Protein AF-A0A6C0H496-F1 (afdb_monomer)

Radius of gyration: 23.32 Å; Cα contacts (8 Å, |Δi|>4): 470; chains: 1; bounding box: 67×64×60 Å

pLDDT: mean 89.07, std 13.82, range [30.36, 98.25]

Structure (mmCIF, N/CA/C/O backbone):
data_AF-A0A6C0H496-F1
#
_entry.id   AF-A0A6C0H496-F1
#
loop_
_atom_site.group_PDB
_atom_site.id
_atom_site.type_symbol
_atom_site.label_atom_id
_atom_site.label_alt_id
_atom_site.label_comp_id
_atom_site.label_asym_id
_atom_site.label_entity_id
_atom_site.label_seq_id
_atom_site.pdbx_PDB_ins_code
_atom_site.Cartn_x
_atom_site.Cartn_y
_atom_site.Cartn_z
_atom_site.occupancy
_atom_site.B_iso_or_equiv
_atom_site.auth_seq_id
_atom_site.auth_comp_id
_atom_site.auth_asym_id
_atom_site.auth_atom_id
_atom_site.pdbx_PDB_model_num
ATOM 1 N N . MET A 1 1 ? 45.287 45.976 -0.365 1.00 37.22 1 MET A N 1
ATOM 2 C CA . MET A 1 1 ? 44.674 44.849 0.370 1.00 37.22 1 MET A CA 1
ATOM 3 C C . MET A 1 1 ? 43.165 45.043 0.347 1.00 37.22 1 MET A C 1
ATOM 5 O O . MET A 1 1 ? 42.654 45.783 1.168 1.00 37.22 1 MET A O 1
ATOM 9 N N . ASN A 1 2 ? 42.481 44.453 -0.636 1.00 30.36 2 ASN A N 1
ATOM 10 C CA . ASN A 1 2 ? 41.018 44.413 -0.700 1.00 30.36 2 ASN A CA 1
ATOM 11 C C . ASN A 1 2 ? 40.602 42.948 -0.583 1.00 30.36 2 ASN A C 1
ATOM 13 O O . ASN A 1 2 ? 40.871 42.142 -1.469 1.00 30.36 2 ASN A O 1
ATOM 17 N N . THR A 1 3 ? 40.008 42.607 0.553 1.00 33.75 3 THR A N 1
ATOM 18 C CA . THR A 1 3 ? 39.467 41.287 0.867 1.00 33.75 3 THR A CA 1
ATOM 19 C C . THR A 1 3 ? 38.152 41.069 0.122 1.00 33.75 3 THR A C 1
ATOM 21 O O . THR A 1 3 ? 37.102 41.543 0.549 1.00 33.75 3 THR A O 1
ATOM 24 N N . MET A 1 4 ? 38.205 40.321 -0.982 1.00 34.50 4 MET A N 1
ATOM 25 C CA . MET A 1 4 ? 37.052 39.581 -1.495 1.00 34.50 4 MET A CA 1
ATOM 26 C C . MET A 1 4 ? 36.837 38.354 -0.604 1.00 34.50 4 MET A C 1
ATOM 28 O O . MET A 1 4 ? 37.615 37.408 -0.657 1.00 34.50 4 MET A O 1
ATOM 32 N N . ASN A 1 5 ? 35.778 38.373 0.202 1.00 31.91 5 ASN A N 1
ATOM 33 C CA . ASN A 1 5 ? 35.224 37.179 0.837 1.00 31.91 5 ASN A CA 1
ATOM 34 C C . ASN A 1 5 ? 33.798 36.990 0.310 1.00 31.91 5 ASN A C 1
ATOM 36 O O . ASN A 1 5 ? 32.811 37.365 0.940 1.00 31.91 5 ASN A O 1
ATOM 40 N N . THR A 1 6 ? 33.693 36.435 -0.894 1.00 34.88 6 THR A N 1
ATOM 41 C CA . THR A 1 6 ? 32.447 35.884 -1.425 1.00 34.88 6 THR A CA 1
ATOM 42 C C . THR A 1 6 ? 32.133 34.608 -0.647 1.00 34.88 6 THR A C 1
ATOM 44 O O . THR A 1 6 ? 32.719 33.550 -0.871 1.00 34.88 6 THR A O 1
ATOM 47 N N . MET A 1 7 ? 31.224 34.722 0.323 1.00 34.12 7 MET A N 1
ATOM 48 C CA . MET A 1 7 ? 30.676 33.578 1.046 1.00 34.12 7 MET A CA 1
ATOM 49 C C . MET A 1 7 ? 29.968 32.631 0.072 1.00 34.12 7 MET A C 1
ATOM 51 O O . MET A 1 7 ? 28.928 32.953 -0.498 1.00 34.12 7 MET A O 1
ATOM 55 N N . ASN A 1 8 ? 30.538 31.434 -0.058 1.00 34.91 8 ASN A N 1
ATOM 56 C CA . ASN A 1 8 ? 29.915 30.238 -0.609 1.00 34.91 8 ASN A CA 1
ATOM 57 C C . ASN A 1 8 ? 28.630 29.905 0.171 1.00 34.91 8 ASN A C 1
ATOM 59 O O . ASN A 1 8 ? 28.666 29.211 1.190 1.00 34.91 8 ASN A O 1
ATOM 63 N N . THR A 1 9 ? 27.471 30.341 -0.316 1.00 34.28 9 THR A N 1
ATOM 64 C CA . THR A 1 9 ? 26.182 29.764 0.077 1.00 34.28 9 THR A CA 1
ATOM 65 C C . THR A 1 9 ? 26.026 28.417 -0.623 1.00 34.28 9 THR A C 1
ATOM 67 O O . THR A 1 9 ? 25.350 28.273 -1.639 1.00 34.28 9 THR A O 1
ATOM 70 N N . MET A 1 10 ? 26.679 27.386 -0.075 1.00 37.84 10 MET A N 1
ATOM 71 C CA . MET A 1 10 ? 26.360 26.009 -0.439 1.00 37.84 10 MET A CA 1
ATOM 72 C C . MET A 1 10 ? 24.877 25.770 -0.146 1.00 37.84 10 MET A C 1
ATOM 74 O O . MET A 1 10 ? 24.461 25.721 1.013 1.00 37.84 10 MET A O 1
ATOM 78 N N . ASN A 1 11 ? 24.097 25.599 -1.214 1.00 34.97 11 ASN A N 1
ATOM 79 C CA . ASN A 1 11 ? 22.752 25.044 -1.193 1.00 34.97 11 ASN A CA 1
ATOM 80 C C . ASN A 1 11 ? 22.761 23.746 -0.371 1.00 34.97 11 ASN A C 1
ATOM 82 O O . ASN A 1 11 ? 23.101 22.672 -0.876 1.00 34.97 11 ASN A O 1
ATOM 86 N N . LYS A 1 12 ? 22.398 23.834 0.915 1.00 38.53 12 LYS A N 1
ATOM 87 C CA . LYS A 1 12 ? 22.137 22.669 1.764 1.00 38.53 12 LYS A CA 1
ATOM 88 C C . LYS A 1 12 ? 20.975 21.915 1.125 1.00 38.53 12 LYS A C 1
ATOM 90 O O . LYS A 1 12 ? 19.816 22.281 1.293 1.00 38.53 12 LYS A O 1
ATOM 95 N N . LYS A 1 13 ? 21.306 20.877 0.353 1.00 43.44 13 LYS A N 1
ATOM 96 C CA . LYS A 1 13 ? 20.354 19.964 -0.282 1.00 43.44 13 LYS A CA 1
ATOM 97 C C . LYS A 1 13 ? 19.403 19.476 0.815 1.00 43.44 13 LYS A C 1
ATOM 99 O O . LYS A 1 13 ? 19.841 18.770 1.724 1.00 43.44 13 LYS A O 1
ATOM 104 N N . LEU A 1 14 ? 18.144 19.923 0.765 1.00 40.03 14 LEU A N 1
ATOM 105 C CA . LEU A 1 14 ? 17.109 19.592 1.744 1.00 40.03 14 LEU A CA 1
ATOM 106 C C . LEU A 1 14 ? 17.118 18.079 1.973 1.00 40.03 14 LEU A C 1
ATOM 108 O O . LEU A 1 14 ? 16.856 17.294 1.057 1.00 40.03 14 LEU A O 1
ATOM 112 N N . ILE A 1 15 ? 17.478 17.667 3.188 1.00 40.19 15 ILE A N 1
ATOM 113 C CA . ILE A 1 15 ? 17.439 16.263 3.578 1.00 40.19 15 ILE A CA 1
ATOM 114 C C . ILE A 1 15 ? 15.978 15.839 3.458 1.00 40.19 15 ILE A C 1
ATOM 116 O O . ILE A 1 15 ? 15.100 16.407 4.108 1.00 40.19 15 ILE A O 1
ATOM 120 N N . ARG A 1 16 ? 15.707 14.871 2.579 1.00 37.59 16 ARG A N 1
ATOM 121 C CA . ARG A 1 16 ? 14.361 14.338 2.364 1.00 37.59 16 ARG A CA 1
ATOM 122 C C . ARG A 1 16 ? 13.847 13.796 3.700 1.00 37.59 16 ARG A C 1
ATOM 124 O O . ARG A 1 16 ? 14.343 12.770 4.160 1.00 37.59 16 ARG A O 1
ATOM 131 N N . LYS A 1 17 ? 12.886 14.493 4.317 1.00 46.84 17 LYS A N 1
ATOM 132 C CA . LYS A 1 17 ? 12.196 14.019 5.525 1.00 46.84 17 LYS A CA 1
ATOM 133 C C . LYS A 1 17 ? 11.580 12.644 5.251 1.00 46.84 17 LYS A C 1
ATOM 135 O O . LYS A 1 17 ? 11.149 12.373 4.124 1.00 46.84 17 LYS A O 1
ATOM 140 N N . ASN A 1 18 ? 11.569 11.782 6.270 1.00 53.75 18 ASN A N 1
ATOM 141 C CA . ASN A 1 18 ? 10.836 10.524 6.194 1.00 53.75 18 ASN A CA 1
ATOM 142 C C . ASN A 1 18 ? 9.364 10.845 5.880 1.00 53.75 18 ASN A C 1
ATOM 144 O O . ASN A 1 18 ? 8.804 11.800 6.414 1.00 53.75 18 ASN A O 1
ATOM 148 N N . VAL A 1 19 ? 8.786 10.108 4.935 1.00 56.53 19 VAL A N 1
ATOM 149 C CA . VAL A 1 19 ? 7.393 10.280 4.488 1.00 56.53 19 VAL A CA 1
ATOM 150 C C . VAL A 1 19 ? 6.442 9.338 5.225 1.00 56.53 19 VAL A C 1
ATOM 152 O O . VAL A 1 19 ? 5.232 9.401 5.016 1.00 56.53 19 VAL A O 1
ATOM 155 N N . GLU A 1 20 ? 6.982 8.449 6.060 1.00 65.12 20 GLU A N 1
ATOM 156 C CA . GLU A 1 20 ? 6.180 7.624 6.955 1.00 65.12 20 GLU A CA 1
ATOM 157 C C . GLU A 1 20 ? 5.502 8.526 7.991 1.00 65.12 20 GLU A C 1
ATOM 159 O O . GLU A 1 20 ? 6.126 9.401 8.581 1.00 65.12 20 GLU A O 1
ATOM 164 N N . PHE A 1 21 ? 4.190 8.357 8.100 1.00 78.00 21 PHE A N 1
ATOM 165 C CA . PHE A 1 21 ? 3.302 9.090 8.991 1.00 78.00 21 PHE A CA 1
ATOM 166 C C . PHE A 1 21 ? 2.367 8.032 9.553 1.00 78.00 21 PHE A C 1
ATOM 168 O O . PHE A 1 21 ? 1.377 7.667 8.912 1.00 78.00 21 PHE A O 1
ATOM 175 N N . ASN A 1 22 ? 2.784 7.452 10.674 1.00 83.06 22 ASN A N 1
ATOM 176 C CA . ASN A 1 22 ? 2.174 6.251 11.234 1.00 83.06 22 ASN A CA 1
ATOM 177 C C . ASN A 1 22 ? 0.973 6.604 12.125 1.00 83.06 22 ASN A C 1
ATOM 179 O O . ASN A 1 22 ? 0.183 5.732 12.473 1.00 83.06 22 ASN A O 1
ATOM 183 N N . ALA A 1 23 ? 0.769 7.892 12.430 1.00 89.62 23 ALA A N 1
ATOM 184 C CA . ALA A 1 23 ? -0.379 8.370 13.200 1.00 89.62 23 ALA A CA 1
ATOM 185 C C . ALA A 1 23 ? -1.738 7.956 12.612 1.00 89.62 23 ALA A C 1
ATOM 187 O O . ALA A 1 23 ? -2.688 7.808 13.373 1.00 89.62 23 ALA A O 1
ATOM 188 N N . CYS A 1 24 ? -1.854 7.722 11.298 1.00 93.38 24 CYS A N 1
ATOM 189 C CA . CYS A 1 24 ? -3.099 7.204 10.718 1.00 93.38 24 CYS A CA 1
ATOM 190 C C . CYS A 1 24 ? -3.481 5.828 11.284 1.00 93.38 24 CYS A C 1
ATOM 192 O O . CYS A 1 24 ? -4.650 5.614 11.577 1.00 93.38 24 CYS A O 1
ATOM 194 N N . GLU A 1 25 ? -2.516 4.919 11.461 1.00 93.94 25 GLU A N 1
ATOM 195 C CA . GLU A 1 25 ? -2.766 3.584 12.025 1.00 93.94 25 GLU A CA 1
ATOM 196 C C . GLU A 1 25 ? -3.267 3.690 13.464 1.00 93.94 25 GLU A C 1
ATOM 198 O O . GLU A 1 25 ? -4.250 3.059 13.841 1.00 93.94 25 GLU A O 1
ATOM 203 N N . TYR A 1 26 ? -2.611 4.536 14.254 1.00 94.94 26 TYR A N 1
ATOM 204 C CA . TYR A 1 26 ? -2.952 4.750 15.653 1.00 94.94 26 TYR A CA 1
ATOM 205 C C . TYR A 1 26 ? -4.319 5.418 15.837 1.00 94.94 26 TYR A C 1
ATOM 207 O O . TYR A 1 26 ? -5.127 4.952 16.640 1.00 94.94 26 TYR A O 1
ATOM 215 N N . VAL A 1 27 ? -4.607 6.470 15.062 1.00 96.62 27 VAL A N 1
ATOM 216 C CA . VAL A 1 27 ? -5.911 7.147 15.085 1.00 96.62 27 VAL A CA 1
ATOM 217 C C . VAL A 1 27 ? -7.024 6.174 14.713 1.00 96.62 27 VAL A C 1
ATOM 219 O O . VAL A 1 27 ? -8.006 6.081 15.445 1.00 96.62 27 VAL A O 1
ATOM 222 N N . ASP A 1 28 ? -6.857 5.397 13.642 1.00 96.56 28 ASP A N 1
ATOM 223 C CA . ASP A 1 28 ? -7.844 4.390 13.249 1.00 96.56 28 ASP A CA 1
ATOM 224 C C . ASP A 1 28 ? -8.058 3.352 14.354 1.00 96.56 28 ASP A C 1
ATOM 226 O O . ASP A 1 28 ? -9.197 3.006 14.658 1.00 96.56 28 ASP A O 1
ATOM 230 N N . ALA A 1 29 ? -6.987 2.895 15.007 1.00 96.81 29 ALA A N 1
ATOM 231 C CA . ALA A 1 29 ? -7.086 1.926 16.090 1.00 96.81 29 ALA A CA 1
ATOM 232 C C . ALA A 1 29 ? -7.884 2.465 17.289 1.00 96.81 29 ALA A C 1
ATOM 234 O O . ALA A 1 29 ? -8.704 1.736 17.848 1.00 96.81 29 ALA A O 1
ATOM 235 N N . ILE A 1 30 ? -7.707 3.742 17.653 1.00 96.88 30 ILE A N 1
ATOM 236 C CA . ILE A 1 30 ? -8.504 4.387 18.709 1.00 96.88 30 ILE A CA 1
ATOM 237 C C . ILE A 1 30 ? -9.965 4.532 18.288 1.00 96.88 30 ILE A C 1
ATOM 239 O O . ILE A 1 30 ? -10.858 4.248 19.084 1.00 96.88 30 ILE A O 1
ATOM 243 N N . LEU A 1 31 ? -10.228 4.937 17.046 1.00 96.69 31 LEU A N 1
ATOM 244 C CA . LEU A 1 31 ? -11.591 5.078 16.532 1.00 96.69 31 LEU A CA 1
ATOM 245 C C . LEU A 1 31 ? -12.332 3.732 16.507 1.00 96.69 31 LEU A C 1
ATOM 247 O O . LEU A 1 31 ? -13.492 3.654 16.915 1.00 96.69 31 LEU A O 1
ATOM 251 N N . LEU A 1 32 ? -11.650 2.660 16.095 1.00 96.25 32 LEU A N 1
ATOM 252 C CA . LEU A 1 32 ? -12.169 1.293 16.148 1.00 96.25 32 LEU A CA 1
ATOM 253 C C . LEU A 1 32 ? -12.404 0.840 17.598 1.00 96.25 32 LEU A C 1
ATOM 255 O O . LEU A 1 32 ? -13.459 0.285 17.894 1.00 96.25 32 LEU A O 1
ATOM 259 N N . ALA A 1 33 ? -11.473 1.120 18.517 1.00 96.62 33 ALA A N 1
ATOM 260 C CA . ALA A 1 33 ? -11.617 0.791 19.939 1.00 96.62 33 ALA A CA 1
ATOM 261 C C . ALA A 1 33 ? -12.786 1.541 20.597 1.00 96.62 33 ALA A C 1
ATOM 263 O O . ALA A 1 33 ? -13.511 0.972 21.414 1.00 96.62 33 ALA A O 1
ATOM 264 N N . PHE A 1 34 ? -13.000 2.801 20.212 1.00 95.81 34 PHE A N 1
ATOM 265 C CA . PHE A 1 34 ? -14.149 3.595 20.629 1.00 95.81 34 PHE A CA 1
ATOM 266 C C . PHE A 1 34 ? -15.462 2.967 20.150 1.00 95.81 34 PHE A C 1
ATOM 268 O O . PHE A 1 34 ? -16.371 2.761 20.951 1.00 95.81 34 PHE A O 1
ATOM 275 N N . LYS A 1 35 ? -15.544 2.576 18.870 1.00 94.38 35 LYS A N 1
ATOM 276 C CA . LYS A 1 35 ? -16.730 1.897 18.318 1.00 94.38 35 LYS A CA 1
ATOM 277 C C . LYS A 1 35 ? -16.977 0.518 18.928 1.00 94.38 35 LYS A C 1
ATOM 279 O O . LYS A 1 35 ? -18.131 0.146 19.092 1.00 94.38 35 LYS A O 1
ATOM 284 N N . ALA A 1 36 ? -15.922 -0.185 19.330 1.00 94.94 36 ALA A N 1
ATOM 285 C CA . ALA A 1 36 ? -15.986 -1.437 20.084 1.00 94.94 36 ALA A CA 1
ATOM 286 C C . ALA A 1 36 ? -16.318 -1.255 21.583 1.00 94.94 36 ALA A C 1
ATOM 288 O O . ALA A 1 36 ? -16.246 -2.214 22.349 1.00 94.94 36 ALA A O 1
ATOM 289 N N . SER A 1 37 ? -16.627 -0.030 22.028 1.00 93.81 37 SER A N 1
ATOM 290 C CA . SER A 1 37 ? -16.928 0.314 23.426 1.00 93.81 37 SER A CA 1
ATOM 291 C C . SER A 1 37 ? -15.794 0.036 24.425 1.00 93.81 37 SER A C 1
ATOM 293 O O . SER A 1 37 ? -16.027 0.019 25.630 1.00 93.81 37 SER A O 1
ATOM 295 N N . PHE A 1 38 ? -14.545 -0.116 23.970 1.00 95.19 38 PHE A N 1
ATOM 296 C CA . PHE A 1 38 ? -13.387 -0.248 24.871 1.00 95.19 38 PHE A CA 1
ATOM 297 C C . PHE A 1 38 ? -13.041 1.062 25.584 1.00 95.19 38 PHE A C 1
ATOM 299 O O . PHE A 1 38 ? -12.325 1.067 26.582 1.00 95.19 38 PHE A O 1
ATOM 306 N N . LEU A 1 39 ? -13.554 2.174 25.060 1.00 92.50 39 LEU A N 1
ATOM 307 C CA . LEU A 1 39 ? -13.377 3.525 25.575 1.00 92.50 39 LEU A CA 1
ATOM 308 C C . LEU A 1 39 ? -14.718 4.082 26.076 1.00 92.50 39 LEU A C 1
ATOM 310 O O . LEU A 1 39 ? -15.049 5.230 25.809 1.00 92.50 39 LEU A O 1
ATOM 314 N N . SER A 1 40 ? -15.496 3.266 26.797 1.00 85.50 40 SER A N 1
ATOM 315 C CA . SER A 1 40 ? -16.854 3.600 27.265 1.00 85.50 40 SER A CA 1
ATOM 316 C C . SER A 1 40 ? -16.939 4.844 28.154 1.00 85.50 40 SER A C 1
ATOM 318 O O . SER A 1 40 ? -18.000 5.438 28.265 1.00 85.50 40 SER A O 1
ATOM 320 N N . ASN A 1 41 ? -15.825 5.259 28.764 1.00 85.31 41 ASN A N 1
ATOM 321 C CA . ASN A 1 41 ? -15.748 6.488 29.561 1.00 85.31 41 ASN A CA 1
ATOM 322 C C . ASN A 1 41 ? -15.810 7.770 28.707 1.00 85.31 41 ASN A C 1
ATOM 324 O O . ASN A 1 41 ? -15.790 8.870 29.252 1.00 85.31 41 ASN A O 1
ATOM 328 N N . TYR A 1 42 ? -15.839 7.639 27.381 1.00 85.38 42 TYR A N 1
ATOM 329 C CA . TYR A 1 42 ? -16.012 8.735 26.442 1.00 85.38 42 TYR A CA 1
ATOM 330 C C . TYR A 1 42 ? -17.391 8.577 25.789 1.00 85.38 42 TYR A C 1
ATOM 332 O O . TYR A 1 42 ? -17.626 7.620 25.060 1.00 85.38 42 TYR A O 1
ATOM 340 N N . GLU A 1 43 ? -18.319 9.494 26.069 1.00 72.25 43 GLU A N 1
ATOM 341 C CA . GLU A 1 43 ? -19.712 9.400 25.589 1.00 72.25 43 GLU A CA 1
ATOM 342 C C . GLU A 1 43 ? -19.939 10.124 24.252 1.00 72.25 43 GLU A C 1
ATOM 344 O O . GLU A 1 43 ? -20.890 9.846 23.521 1.00 72.25 43 GLU A O 1
ATOM 349 N N . HIS A 1 44 ? -19.052 11.056 23.904 1.00 78.62 44 HIS A N 1
ATOM 350 C CA . HIS A 1 44 ? -19.149 11.857 22.687 1.00 78.62 44 HIS A CA 1
ATOM 351 C C . HIS A 1 44 ? -18.347 11.250 21.536 1.00 78.62 44 HIS A C 1
ATOM 353 O O . HIS A 1 44 ? -17.414 10.475 21.743 1.00 78.62 44 HIS A O 1
ATOM 359 N N . ALA A 1 45 ? -18.688 11.643 20.304 1.00 85.69 45 ALA A N 1
ATOM 360 C CA . ALA A 1 45 ? -17.912 11.273 19.126 1.00 85.69 45 ALA A CA 1
ATOM 361 C C . ALA A 1 45 ? -16.427 11.616 19.322 1.00 85.69 45 ALA A C 1
ATOM 363 O O . ALA A 1 45 ? -16.091 12.700 19.802 1.00 85.69 45 ALA A O 1
ATOM 364 N N . MET A 1 46 ? -15.538 10.700 18.926 1.00 93.62 46 MET A N 1
ATOM 365 C CA . MET A 1 46 ? -14.102 10.952 19.004 1.00 93.62 46 MET A CA 1
ATOM 366 C C . MET A 1 46 ? -13.709 12.170 18.174 1.00 93.62 46 MET A C 1
ATOM 368 O O . MET A 1 46 ? -14.090 12.287 17.007 1.00 93.62 46 MET A O 1
ATOM 372 N N . THR A 1 47 ? -12.893 13.033 18.775 1.00 95.75 47 THR A N 1
ATOM 373 C CA . THR A 1 47 ? -12.251 14.184 18.136 1.00 95.75 47 THR A CA 1
ATOM 374 C C . THR A 1 47 ? -10.735 14.060 18.237 1.00 95.75 47 THR A C 1
ATOM 376 O O . THR A 1 47 ? -10.208 13.249 19.001 1.00 95.75 47 THR A O 1
ATOM 379 N N . TYR A 1 48 ? -10.017 14.881 17.47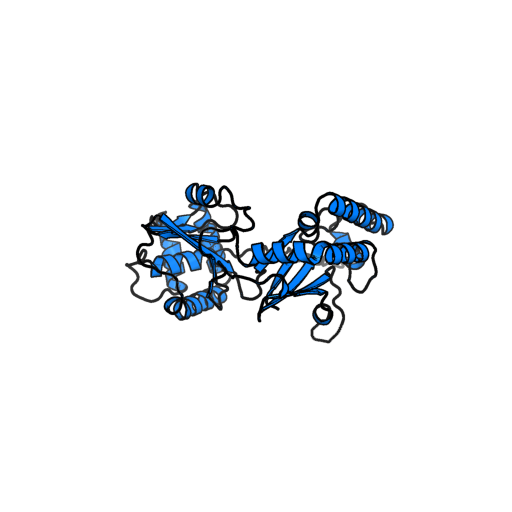1 1.00 96.75 48 TYR A N 1
ATOM 380 C CA . TYR A 1 48 ? -8.557 14.926 17.525 1.00 96.75 48 TYR A CA 1
ATOM 381 C C . TYR A 1 48 ? -8.054 15.267 18.934 1.00 96.75 48 TYR A C 1
ATOM 383 O O . TYR A 1 48 ? -7.162 14.603 19.449 1.00 96.75 48 TYR A O 1
ATOM 391 N N . GLU A 1 49 ? -8.672 16.253 19.580 1.00 95.75 49 GLU A N 1
ATOM 392 C CA . GLU A 1 49 ? -8.307 16.719 20.916 1.00 95.75 49 GLU A CA 1
ATOM 393 C C . GLU A 1 49 ? -8.508 15.626 21.976 1.00 95.75 49 GLU A C 1
ATOM 395 O O . GLU A 1 49 ? -7.647 15.445 22.837 1.00 95.75 49 GLU A O 1
ATOM 400 N N . ILE A 1 50 ? -9.593 14.846 21.883 1.00 95.62 50 ILE A N 1
ATOM 401 C CA . ILE A 1 50 ? -9.822 13.726 22.805 1.00 95.62 50 ILE A CA 1
ATOM 402 C C . ILE A 1 50 ? -8.780 12.622 22.584 1.00 95.62 50 ILE A C 1
ATOM 404 O O . ILE A 1 50 ? -8.247 12.083 23.553 1.00 95.62 50 ILE A O 1
ATOM 408 N N . ILE A 1 51 ? -8.438 12.316 21.327 1.00 96.44 51 ILE A N 1
ATOM 409 C CA . ILE A 1 51 ? -7.378 11.350 21.009 1.00 96.44 51 ILE A CA 1
ATOM 410 C C . ILE A 1 51 ? -6.027 11.810 21.575 1.00 96.44 51 ILE A C 1
ATOM 412 O O . ILE A 1 51 ? -5.320 10.995 22.173 1.00 96.44 51 ILE A O 1
ATOM 416 N N . CYS A 1 52 ? -5.671 13.094 21.450 1.00 95.62 52 CYS A N 1
ATOM 417 C CA . CYS A 1 52 ? -4.471 13.653 22.084 1.00 95.62 52 CYS A CA 1
ATOM 418 C C . CYS A 1 52 ? -4.494 13.446 23.605 1.00 95.62 52 CYS A C 1
ATOM 420 O O . CYS A 1 52 ? -3.541 12.901 24.156 1.00 95.62 52 CYS A O 1
ATOM 422 N N . ALA A 1 53 ? -5.599 13.797 24.269 1.00 94.50 53 ALA A N 1
ATOM 423 C CA . ALA A 1 53 ? -5.729 13.677 25.721 1.00 94.50 53 ALA A CA 1
ATOM 424 C C . ALA A 1 53 ? -5.632 12.218 26.210 1.00 94.50 53 ALA A C 1
ATOM 426 O O . ALA A 1 53 ? -4.942 11.937 27.190 1.00 94.50 53 ALA A O 1
ATOM 427 N N . ILE A 1 54 ? -6.271 11.272 25.506 1.00 94.62 54 ILE A N 1
ATOM 428 C CA . ILE A 1 54 ? -6.129 9.826 25.762 1.00 94.62 54 ILE A CA 1
ATOM 429 C C . ILE A 1 54 ? -4.657 9.418 25.671 1.00 94.62 54 ILE A C 1
ATOM 431 O O . ILE A 1 54 ? -4.137 8.723 26.542 1.00 94.62 54 ILE A O 1
ATOM 435 N N . SER A 1 55 ? -3.986 9.872 24.614 1.00 94.31 55 SER A N 1
ATOM 436 C CA . SER A 1 55 ? -2.606 9.506 24.318 1.00 94.31 55 SER A CA 1
ATOM 437 C C . SER A 1 55 ? -1.625 10.008 25.375 1.00 94.31 55 SER A C 1
ATOM 439 O O . SER A 1 55 ? -0.761 9.258 25.827 1.00 94.31 55 SER A O 1
ATOM 441 N N . GLU A 1 56 ? -1.769 11.267 25.792 1.00 93.75 56 GLU A N 1
ATOM 442 C CA . GLU A 1 56 ? -0.958 11.870 26.852 1.00 93.75 56 GLU A CA 1
ATOM 443 C C . GLU A 1 56 ? -1.145 11.129 28.176 1.00 93.75 56 GLU A C 1
ATOM 445 O O . GLU A 1 56 ? -0.158 10.768 28.822 1.00 93.75 56 GLU A O 1
ATOM 450 N N . LYS A 1 57 ? -2.396 10.817 28.534 1.00 93.88 57 LYS A N 1
ATOM 451 C CA . LYS A 1 57 ? -2.718 10.041 29.734 1.00 93.88 57 LYS A CA 1
ATOM 452 C C . LYS A 1 57 ? -2.055 8.662 29.713 1.00 93.88 57 LYS A C 1
ATOM 454 O O . LYS A 1 57 ? -1.401 8.283 30.682 1.00 93.88 57 LYS A O 1
ATOM 459 N N . TRP A 1 58 ? -2.156 7.928 28.604 1.00 94.62 58 TRP A N 1
ATOM 460 C CA . TRP A 1 58 ? -1.533 6.605 28.470 1.00 94.62 58 TRP A CA 1
ATOM 461 C C . TRP A 1 58 ? -0.007 6.641 28.576 1.00 94.62 58 TRP A C 1
ATOM 463 O O . TRP A 1 58 ? 0.586 5.730 29.157 1.00 94.62 58 TRP A O 1
ATOM 473 N N . ILE A 1 59 ? 0.639 7.692 28.058 1.00 92.38 59 ILE A N 1
ATOM 474 C CA . ILE A 1 59 ? 2.085 7.890 28.223 1.00 92.38 59 ILE A CA 1
ATOM 475 C C . ILE A 1 59 ? 2.438 8.128 29.696 1.00 92.38 59 ILE A C 1
ATOM 477 O O . ILE A 1 59 ? 3.379 7.508 30.196 1.00 92.38 59 ILE A O 1
ATOM 481 N N . GLN A 1 60 ? 1.704 9.010 30.380 1.00 93.31 60 GLN A N 1
ATOM 482 C CA . GLN A 1 60 ? 1.966 9.380 31.775 1.00 93.31 60 GLN A CA 1
ATOM 483 C C . GLN A 1 60 ? 1.754 8.202 32.730 1.00 93.31 60 GLN A C 1
ATOM 485 O O . GLN A 1 60 ? 2.620 7.905 33.550 1.00 93.31 60 GLN A O 1
ATOM 490 N N . GLU A 1 61 ? 0.632 7.499 32.590 1.00 92.81 61 GLU A N 1
ATOM 491 C CA . GLU A 1 61 ? 0.254 6.385 33.466 1.00 92.81 61 GLU A CA 1
ATOM 492 C C . GLU A 1 61 ? 0.947 5.070 33.089 1.00 92.81 61 GLU A C 1
ATOM 494 O O . GLU A 1 61 ? 0.867 4.091 33.830 1.00 92.81 61 GLU A O 1
ATOM 499 N N . ARG A 1 62 ? 1.611 5.026 31.925 1.00 89.19 62 ARG A N 1
ATOM 500 C CA . ARG A 1 62 ? 2.129 3.798 31.301 1.00 89.19 62 ARG A CA 1
ATOM 501 C C . ARG A 1 62 ? 1.086 2.683 31.223 1.00 89.19 62 ARG A C 1
ATOM 503 O O . ARG A 1 62 ? 1.404 1.502 31.361 1.00 89.19 62 ARG A O 1
ATOM 510 N N . ASN A 1 63 ? -0.161 3.073 30.997 1.00 87.81 63 ASN A N 1
ATOM 511 C CA . ASN A 1 63 ? -1.303 2.184 31.025 1.00 87.81 63 ASN A CA 1
ATOM 512 C C . ASN A 1 63 ? -2.162 2.432 29.789 1.00 87.81 63 ASN A C 1
ATOM 514 O O . ASN A 1 63 ? -2.644 3.539 29.578 1.00 87.81 63 ASN A O 1
ATOM 518 N N . ILE A 1 64 ? -2.342 1.396 28.977 1.00 87.88 64 ILE A N 1
ATOM 519 C CA . ILE A 1 64 ? -3.220 1.395 27.805 1.00 87.88 64 ILE A CA 1
ATOM 520 C C . ILE A 1 64 ? -4.339 0.405 28.101 1.00 87.88 64 ILE A C 1
ATOM 522 O O . ILE A 1 64 ? -4.122 -0.603 28.778 1.00 87.88 64 ILE A O 1
ATOM 526 N N . ILE A 1 65 ? -5.531 0.657 27.562 1.00 91.31 65 ILE A N 1
ATOM 527 C CA . ILE A 1 65 ? -6.614 -0.326 27.616 1.00 91.31 65 ILE A CA 1
ATOM 528 C C . ILE A 1 65 ? -6.123 -1.698 27.136 1.00 91.31 65 ILE A C 1
ATOM 530 O O . ILE A 1 65 ? -5.511 -1.838 26.078 1.00 91.31 65 ILE A O 1
ATOM 534 N N . SER A 1 66 ? -6.390 -2.735 27.927 1.00 92.50 66 SER A N 1
ATOM 535 C CA . SER A 1 66 ? -5.802 -4.059 27.699 1.00 92.50 66 SER A CA 1
ATOM 536 C C . SER A 1 66 ? -6.155 -4.667 26.336 1.00 92.50 66 SER A C 1
ATOM 538 O O . SER A 1 66 ? -5.432 -5.534 25.855 1.00 92.50 66 SER A O 1
ATOM 540 N N . GLN A 1 67 ? -7.242 -4.225 25.707 1.00 96.44 67 GLN A N 1
ATOM 541 C CA . GLN A 1 67 ? -7.746 -4.701 24.425 1.00 96.44 67 GLN A CA 1
ATOM 542 C C . GLN A 1 67 ? -6.977 -4.122 23.226 1.00 96.44 67 GLN A C 1
ATOM 544 O O . GLN A 1 67 ? -7.018 -4.709 22.146 1.00 96.44 67 GLN A O 1
ATOM 549 N N . LEU A 1 68 ? -6.248 -3.014 23.397 1.00 96.06 68 LEU A N 1
ATOM 550 C CA . LEU A 1 68 ? -5.411 -2.432 22.349 1.00 96.06 68 LEU A CA 1
ATOM 551 C C . LEU A 1 68 ? -3.983 -2.978 22.476 1.00 96.06 68 LEU A C 1
ATOM 553 O O . LEU A 1 68 ? -3.303 -2.765 23.479 1.00 96.06 68 LEU A O 1
ATOM 557 N N . LYS A 1 69 ? -3.528 -3.729 21.472 1.00 95.62 69 LYS A N 1
ATOM 558 C CA . LYS A 1 69 ? -2.262 -4.471 21.515 1.00 95.62 69 LYS A CA 1
ATOM 559 C C . LYS A 1 69 ? -1.252 -3.843 20.558 1.00 95.62 69 LYS A C 1
ATOM 561 O O . LYS A 1 69 ? -1.440 -3.907 19.351 1.00 95.62 69 LYS A O 1
ATOM 566 N N . PHE A 1 70 ? -0.174 -3.282 21.093 1.00 93.50 70 PHE A N 1
ATOM 567 C CA . PHE A 1 70 ? 0.969 -2.787 20.317 1.00 93.50 70 PHE A CA 1
ATOM 568 C C . PHE A 1 70 ? 2.050 -3.863 20.207 1.00 93.50 70 PHE A C 1
ATOM 570 O O . PHE A 1 70 ? 2.204 -4.660 21.137 1.00 93.50 70 PHE A O 1
ATOM 577 N N . ASN A 1 71 ? 2.847 -3.844 19.133 1.00 91.12 71 ASN A N 1
ATOM 578 C CA . ASN A 1 71 ? 4.046 -4.688 19.036 1.00 91.12 71 ASN A CA 1
ATOM 579 C C . ASN A 1 71 ? 4.978 -4.475 20.238 1.00 91.12 71 ASN A C 1
ATOM 581 O O . ASN A 1 71 ? 5.490 -5.440 20.808 1.00 91.12 71 ASN A O 1
ATOM 585 N N . ASN A 1 72 ? 5.186 -3.208 20.611 1.00 89.06 72 ASN A N 1
ATOM 586 C CA . ASN A 1 72 ? 5.842 -2.792 21.840 1.00 89.06 72 ASN A CA 1
ATOM 587 C C . ASN A 1 72 ? 5.159 -1.530 22.391 1.00 89.06 72 ASN A C 1
ATOM 589 O O . ASN A 1 72 ? 4.814 -0.624 21.638 1.00 89.06 72 ASN A O 1
ATOM 593 N N . PHE A 1 73 ? 5.007 -1.432 23.714 1.00 87.31 73 PHE A N 1
ATOM 594 C CA . PHE A 1 73 ? 4.508 -0.216 24.363 1.00 87.31 73 PHE A CA 1
ATOM 595 C C . PHE A 1 73 ? 5.326 1.033 23.983 1.00 87.31 73 PHE A C 1
ATOM 597 O O . PHE A 1 73 ? 4.763 2.115 23.831 1.00 87.31 73 PHE A O 1
ATOM 604 N N . SER A 1 74 ? 6.644 0.896 23.778 1.00 88.06 74 SER A N 1
ATOM 605 C CA . SER A 1 74 ? 7.512 2.007 23.359 1.00 88.06 74 SER A CA 1
ATOM 606 C C . SER A 1 74 ? 7.085 2.652 22.038 1.00 88.06 74 SER A C 1
ATOM 608 O O . SER A 1 74 ? 7.379 3.825 21.816 1.00 88.06 74 SER A O 1
ATOM 610 N N . ASP A 1 75 ? 6.364 1.922 21.184 1.00 87.69 75 ASP A N 1
ATOM 611 C CA . ASP A 1 75 ? 5.891 2.430 19.896 1.00 87.69 75 ASP A CA 1
ATOM 612 C C . ASP A 1 75 ? 4.868 3.563 20.071 1.00 87.69 75 ASP A C 1
ATOM 614 O O . ASP A 1 75 ? 4.781 4.445 19.215 1.00 87.69 75 ASP A O 1
ATOM 618 N N . LEU A 1 76 ? 4.145 3.603 21.204 1.00 90.31 76 LEU A N 1
ATOM 619 C CA . LEU A 1 76 ? 3.163 4.649 21.504 1.00 90.31 76 LEU A CA 1
ATOM 620 C C . LEU A 1 76 ? 3.779 6.049 21.399 1.00 90.31 76 LEU A C 1
ATOM 622 O O . LEU A 1 76 ? 3.179 6.939 20.804 1.00 90.31 76 LEU A O 1
ATOM 626 N N . GLN A 1 77 ? 4.997 6.248 21.908 1.00 89.56 77 GLN A N 1
ATOM 627 C CA . GLN A 1 77 ? 5.655 7.558 21.862 1.00 89.56 77 GLN A CA 1
ATOM 628 C C . GLN A 1 77 ? 5.896 8.031 20.425 1.00 89.56 77 GLN A C 1
ATOM 630 O O . GLN A 1 77 ? 5.755 9.218 20.134 1.00 89.56 77 GLN A O 1
ATOM 635 N N . HIS A 1 78 ? 6.215 7.110 19.513 1.00 88.94 78 HIS A N 1
ATOM 636 C CA . HIS A 1 78 ? 6.394 7.430 18.100 1.00 88.94 78 HIS A CA 1
ATOM 637 C C . HIS A 1 78 ? 5.068 7.814 17.438 1.00 88.94 78 HIS A C 1
ATOM 639 O O . HIS A 1 78 ? 5.021 8.800 16.705 1.00 88.94 78 HIS A O 1
ATOM 645 N N . TYR A 1 79 ? 3.983 7.097 17.743 1.00 90.50 79 TYR A N 1
ATOM 646 C CA . TYR A 1 79 ? 2.653 7.450 17.246 1.00 90.50 79 TYR A CA 1
ATOM 647 C C . TYR A 1 79 ? 2.179 8.816 17.750 1.00 90.50 79 TYR A C 1
ATOM 649 O O . TYR A 1 79 ? 1.654 9.604 16.965 1.00 90.50 79 TYR A O 1
ATOM 657 N N . VAL A 1 80 ? 2.399 9.122 19.031 1.00 90.56 80 VAL A N 1
ATOM 658 C CA . VAL A 1 80 ? 2.017 10.414 19.620 1.00 90.56 80 VAL A CA 1
ATOM 659 C C . VAL A 1 80 ? 2.861 11.556 19.066 1.00 90.56 80 VAL A C 1
ATOM 661 O O . VAL A 1 80 ? 2.319 12.613 18.754 1.00 90.56 80 VAL A O 1
ATOM 664 N N . ALA A 1 81 ? 4.164 11.347 18.862 1.00 90.50 81 ALA A N 1
ATOM 665 C CA . ALA A 1 81 ? 5.005 12.336 18.196 1.00 90.50 81 ALA A CA 1
ATOM 666 C C . ALA A 1 81 ? 4.505 12.633 16.772 1.00 90.50 81 ALA A C 1
ATOM 668 O O . ALA A 1 81 ? 4.402 13.800 16.394 1.00 90.50 81 ALA A O 1
ATOM 669 N N . ASP A 1 82 ? 4.140 11.597 16.006 1.00 89.12 82 ASP A N 1
ATOM 670 C CA . ASP A 1 82 ? 3.573 11.761 14.666 1.00 89.12 82 ASP A CA 1
ATOM 671 C C . ASP A 1 82 ? 2.218 12.483 14.702 1.00 89.12 82 ASP A C 1
ATOM 673 O O . ASP A 1 82 ? 1.987 13.347 13.854 1.00 89.12 82 ASP A O 1
ATOM 677 N N . LEU A 1 83 ? 1.349 12.184 15.678 1.00 90.88 83 LEU A N 1
ATOM 678 C CA . LEU A 1 83 ? 0.011 12.778 15.838 1.00 90.88 83 LEU A CA 1
ATOM 679 C C . LEU A 1 83 ? 0.057 14.313 15.750 1.00 90.88 83 LEU A C 1
ATOM 681 O O . LEU A 1 83 ? -0.743 14.929 15.046 1.00 90.88 83 LEU A O 1
ATOM 685 N N . LEU A 1 84 ? 1.064 14.913 16.389 1.00 89.31 84 LEU A N 1
ATOM 686 C CA . LEU A 1 84 ? 1.244 16.361 16.486 1.00 89.31 84 LEU A CA 1
ATOM 687 C C . LEU A 1 84 ? 1.780 17.012 15.198 1.00 89.31 84 LEU A C 1
ATOM 689 O O . LEU A 1 84 ? 1.771 18.235 15.076 1.00 89.31 84 LEU A O 1
ATOM 693 N N . THR A 1 85 ? 2.251 16.232 14.218 1.00 90.19 85 THR A N 1
ATOM 694 C CA . THR A 1 85 ? 2.910 16.785 13.019 1.00 90.19 85 THR A CA 1
ATOM 695 C C . THR A 1 85 ? 1.941 17.279 11.947 1.00 90.19 85 THR A C 1
ATOM 697 O O . THR A 1 85 ? 2.314 18.140 11.146 1.00 90.19 85 THR A O 1
ATOM 700 N N . LYS A 1 86 ? 0.725 16.715 11.877 1.00 88.56 86 LYS A N 1
ATOM 701 C CA . LYS A 1 86 ? -0.264 16.982 10.813 1.00 88.56 86 LYS A CA 1
ATOM 702 C C . LYS A 1 86 ? -1.710 16.960 11.348 1.00 88.56 86 LYS A C 1
ATOM 704 O O . LYS A 1 86 ? -2.511 16.138 10.891 1.00 88.56 86 LYS A O 1
ATOM 709 N N . PRO A 1 87 ? -2.066 17.851 12.289 1.00 92.81 87 PRO A N 1
ATOM 710 C CA . PRO A 1 87 ? -3.361 17.826 12.974 1.00 92.81 87 PRO A CA 1
ATOM 711 C C . PRO A 1 87 ? -4.554 17.934 12.017 1.00 92.81 87 PRO A C 1
ATOM 713 O O . PRO A 1 87 ? -5.509 17.177 12.156 1.00 92.81 87 PRO A O 1
ATOM 716 N N . ASP A 1 88 ? -4.491 18.800 11.002 1.00 93.00 88 ASP A N 1
ATOM 717 C CA . ASP A 1 88 ? -5.625 19.032 10.093 1.00 93.00 88 ASP A CA 1
ATOM 718 C C . ASP A 1 88 ? -5.996 17.788 9.275 1.00 93.00 88 ASP A C 1
ATOM 720 O O . ASP A 1 88 ? -7.174 17.472 9.100 1.00 93.00 88 ASP A O 1
ATOM 724 N N . ILE A 1 89 ? -4.988 17.026 8.834 1.00 91.38 89 ILE A N 1
ATOM 725 C CA . ILE A 1 89 ? -5.198 15.761 8.116 1.00 91.38 89 ILE A CA 1
ATOM 726 C C . ILE A 1 89 ? -5.899 14.747 9.025 1.00 91.38 89 ILE A C 1
ATOM 728 O O . ILE A 1 89 ? -6.808 14.044 8.583 1.00 91.38 89 ILE A O 1
ATOM 732 N N . LEU A 1 90 ? -5.504 14.677 10.298 1.00 95.00 90 LEU A N 1
ATOM 733 C CA . LEU A 1 90 ? -6.096 13.750 11.260 1.00 95.00 90 LEU A CA 1
ATOM 734 C C . LEU A 1 90 ? -7.507 14.175 11.672 1.00 95.00 90 LEU A C 1
ATOM 736 O O . LEU A 1 90 ? -8.390 13.326 11.736 1.00 95.00 90 LEU A O 1
ATOM 740 N N . LYS A 1 91 ? -7.755 15.476 11.866 1.00 96.19 91 LYS A N 1
ATOM 741 C CA . LYS A 1 91 ? -9.094 16.027 12.124 1.00 96.19 91 LYS A CA 1
ATOM 742 C C . LYS A 1 91 ? -10.072 15.658 11.015 1.00 96.19 91 LYS A C 1
ATOM 744 O O . LYS A 1 91 ? -11.144 15.124 11.299 1.00 96.19 91 LYS A O 1
ATOM 749 N N . GLN A 1 92 ? -9.679 15.871 9.758 1.00 95.25 92 GLN A N 1
ATOM 750 C CA . GLN A 1 92 ? -10.509 15.486 8.619 1.00 95.25 92 GLN A CA 1
ATOM 751 C C . GLN A 1 92 ? -10.712 13.968 8.559 1.00 95.25 92 GLN A C 1
ATOM 753 O O . GLN A 1 92 ? -11.832 13.517 8.344 1.00 95.25 92 GLN A O 1
ATOM 758 N N . ARG A 1 93 ? -9.662 13.174 8.801 1.00 95.81 93 ARG A N 1
ATOM 759 C CA . ARG A 1 93 ? -9.757 11.708 8.835 1.00 95.81 93 ARG A CA 1
ATOM 760 C C . ARG A 1 93 ? -10.760 11.216 9.884 1.00 95.81 93 ARG A C 1
ATOM 762 O O . ARG A 1 93 ? -11.583 10.364 9.566 1.00 95.81 93 ARG A O 1
ATOM 769 N N . ILE A 1 94 ? -10.705 11.758 11.102 1.00 96.94 94 ILE A N 1
ATOM 770 C CA . ILE A 1 94 ? -11.613 11.415 12.208 1.00 96.94 94 ILE A CA 1
ATOM 771 C C . ILE A 1 94 ? -13.054 11.774 11.849 1.00 96.94 94 ILE A C 1
ATOM 773 O O . ILE A 1 94 ? -13.952 10.949 12.015 1.00 96.94 94 ILE A O 1
ATOM 777 N N . LYS A 1 95 ? -13.270 12.979 11.305 1.00 96.19 95 LYS A N 1
ATOM 778 C CA . LYS A 1 95 ? -14.585 13.415 10.827 1.00 96.19 95 LYS A CA 1
ATOM 779 C C . LYS A 1 95 ? -15.146 12.437 9.792 1.00 96.19 95 LYS A C 1
ATOM 781 O O . LYS A 1 95 ? -16.226 11.895 10.004 1.00 96.19 95 LYS A O 1
ATOM 786 N N . THR A 1 96 ? -14.385 12.154 8.734 1.00 96.06 96 THR A N 1
ATOM 787 C CA . THR A 1 96 ? -14.814 11.230 7.677 1.00 96.06 96 THR A CA 1
ATOM 788 C C . THR A 1 96 ? -15.091 9.828 8.226 1.00 96.06 96 THR A C 1
ATOM 790 O O . THR A 1 96 ? -16.071 9.195 7.844 1.00 96.06 96 THR A O 1
ATOM 793 N N . PHE A 1 97 ? -14.254 9.322 9.138 1.00 96.12 97 PHE A N 1
ATOM 794 C CA . PHE A 1 97 ? -14.494 8.023 9.767 1.00 96.12 97 PHE A CA 1
ATOM 795 C C . PHE A 1 97 ? -15.839 8.007 10.501 1.00 96.12 97 PHE A C 1
ATOM 797 O O . PHE A 1 97 ? -16.640 7.102 10.288 1.00 96.12 97 PHE A O 1
ATOM 804 N N . ASN A 1 98 ? -16.109 9.020 11.331 1.00 93.94 98 ASN A N 1
ATOM 805 C CA . ASN A 1 98 ? -17.356 9.117 12.087 1.00 93.94 98 ASN A CA 1
ATOM 806 C C . ASN A 1 98 ? -18.594 9.159 11.174 1.00 93.94 98 ASN A C 1
ATOM 808 O O . ASN A 1 98 ? -19.617 8.580 11.535 1.00 93.94 98 ASN A O 1
ATOM 812 N N . GLU A 1 99 ? -18.488 9.797 10.004 1.00 93.44 99 GLU A N 1
ATOM 813 C CA . GLU A 1 99 ? -19.553 9.869 8.994 1.00 93.44 99 GLU A CA 1
ATOM 814 C C . GLU A 1 99 ? -19.784 8.525 8.280 1.00 93.44 99 GLU A C 1
ATOM 816 O O . GLU A 1 99 ? -20.928 8.126 8.076 1.00 93.44 99 GLU A O 1
ATOM 821 N N . LEU A 1 100 ? -18.716 7.809 7.914 1.00 93.31 100 LEU A N 1
ATOM 822 C CA . LEU A 1 100 ? -18.811 6.608 7.074 1.00 93.31 100 LEU A CA 1
ATOM 823 C C . LEU A 1 100 ? -19.048 5.314 7.850 1.00 93.31 100 LEU A C 1
ATOM 825 O O . LEU A 1 100 ? -19.652 4.380 7.321 1.00 93.31 100 LEU A O 1
ATOM 829 N N . ILE A 1 101 ? -18.545 5.216 9.079 1.00 89.25 101 ILE A N 1
ATOM 830 C CA . ILE A 1 101 ? -18.456 3.934 9.787 1.00 89.25 101 ILE A CA 1
ATOM 831 C C . ILE A 1 101 ? -19.825 3.303 10.066 1.00 89.25 101 ILE A C 1
ATOM 833 O O . ILE A 1 101 ? -19.938 2.079 10.063 1.00 89.25 101 ILE A O 1
ATOM 837 N N . SER A 1 102 ? -20.871 4.120 10.227 1.00 83.81 102 SER A N 1
ATOM 838 C CA . SER A 1 102 ? -22.262 3.671 10.393 1.00 83.81 102 SER A CA 1
ATOM 839 C C . SER A 1 102 ? -22.822 2.959 9.159 1.00 83.81 102 SER A C 1
ATOM 841 O O . SER A 1 102 ? -23.730 2.147 9.287 1.00 83.81 102 SER A O 1
ATOM 843 N N . THR A 1 103 ? -22.275 3.244 7.975 1.00 83.81 103 THR A N 1
ATOM 844 C CA . THR A 1 103 ? -22.661 2.612 6.701 1.00 83.81 103 THR A CA 1
ATOM 845 C C . THR A 1 103 ? -21.758 1.441 6.316 1.00 83.81 103 THR A C 1
ATOM 847 O O . THR A 1 103 ? -21.992 0.775 5.309 1.00 83.81 103 THR A O 1
ATOM 850 N N . SER A 1 104 ? -20.710 1.179 7.103 1.00 84.69 104 SER A N 1
ATOM 851 C CA . SER A 1 104 ? -19.798 0.066 6.852 1.00 84.69 104 SER A CA 1
ATOM 852 C C . SER A 1 104 ? -20.426 -1.274 7.251 1.00 84.69 104 SER A C 1
ATOM 854 O O . SER A 1 104 ? -21.254 -1.351 8.153 1.00 84.69 104 SER A O 1
ATOM 856 N N . THR A 1 105 ? -19.988 -2.363 6.617 1.00 86.31 105 THR A N 1
ATOM 857 C CA . THR A 1 105 ? -20.407 -3.735 6.963 1.00 86.31 105 THR A CA 1
ATOM 858 C C . THR A 1 105 ? -19.631 -4.326 8.145 1.00 86.31 105 THR A C 1
ATOM 860 O O . THR A 1 105 ? -19.728 -5.525 8.418 1.00 86.31 105 THR A O 1
ATOM 863 N N . ILE A 1 106 ? -18.808 -3.521 8.820 1.00 87.88 106 ILE A N 1
ATOM 864 C CA . ILE A 1 106 ? -17.989 -3.967 9.945 1.00 87.88 106 ILE A CA 1
ATOM 865 C C . ILE A 1 106 ? -18.866 -4.052 11.185 1.00 87.88 106 ILE A C 1
ATOM 867 O O . ILE A 1 106 ? -19.554 -3.101 11.542 1.00 87.88 106 ILE A O 1
ATOM 871 N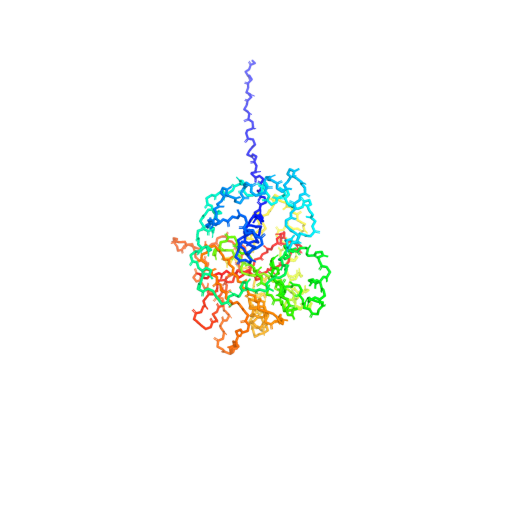 N . LYS A 1 107 ? -18.805 -5.201 11.854 1.00 90.44 107 LYS A N 1
ATOM 872 C CA . LYS A 1 107 ? -19.484 -5.425 13.130 1.00 90.44 107 LYS A CA 1
ATOM 873 C C . LYS A 1 107 ? -18.573 -4.978 14.261 1.00 90.44 107 LYS A C 1
ATOM 875 O O . LYS A 1 107 ? -17.406 -5.370 14.281 1.00 90.44 107 LYS A O 1
ATOM 880 N N . PHE A 1 108 ? -19.085 -4.175 15.183 1.00 92.25 108 PHE A N 1
ATOM 881 C CA . PHE A 1 108 ? -18.314 -3.703 16.341 1.00 92.25 108 PHE A CA 1
ATOM 882 C C . PHE A 1 108 ? -18.641 -4.477 17.616 1.00 92.25 108 PHE A C 1
ATOM 884 O O . PHE A 1 108 ? -17.934 -4.372 18.618 1.00 92.25 108 PHE A O 1
ATOM 891 N N . GLU A 1 109 ? -19.677 -5.309 17.569 1.00 92.38 109 GLU A N 1
ATOM 892 C CA . GLU A 1 109 ? -20.046 -6.198 18.650 1.00 92.38 109 GLU A CA 1
ATOM 893 C C . GLU A 1 109 ? -19.043 -7.349 18.756 1.00 92.38 109 GLU A C 1
ATOM 895 O O . GLU A 1 109 ? -18.535 -7.865 17.760 1.00 92.38 109 GLU A O 1
ATOM 900 N N . ASN A 1 110 ? -18.807 -7.808 19.985 1.00 94.75 110 ASN A N 1
ATOM 901 C CA . ASN A 1 110 ? -17.977 -8.979 20.270 1.00 94.75 110 ASN A CA 1
ATOM 902 C C . ASN A 1 110 ? -16.512 -8.872 19.816 1.00 94.75 110 ASN A C 1
ATOM 904 O O . ASN A 1 110 ? -15.850 -9.903 19.719 1.00 94.75 110 ASN A O 1
ATOM 908 N N . ILE A 1 111 ? -15.979 -7.670 19.597 1.00 97.19 111 ILE A N 1
ATOM 909 C CA . ILE A 1 111 ? -14.532 -7.479 19.446 1.00 97.19 111 ILE A CA 1
ATOM 910 C C . ILE A 1 111 ? -13.865 -7.735 20.807 1.00 97.19 111 ILE A C 1
ATOM 912 O O . ILE A 1 111 ? -14.352 -7.279 21.843 1.00 97.19 111 ILE A O 1
ATOM 916 N N . VAL A 1 112 ? -12.757 -8.480 20.820 1.00 97.44 112 VAL A N 1
ATOM 917 C CA . VAL A 1 112 ? -11.966 -8.767 22.035 1.00 97.44 112 VAL A CA 1
ATOM 918 C C . VAL A 1 112 ? -10.645 -8.018 22.073 1.00 97.44 112 VAL A C 1
ATOM 920 O O . VAL A 1 112 ? -10.171 -7.664 23.152 1.00 97.44 112 VAL A O 1
ATOM 923 N N . ALA A 1 113 ? -10.044 -7.775 20.909 1.00 98.00 113 ALA A N 1
ATOM 924 C CA . ALA A 1 113 ? -8.766 -7.095 20.808 1.00 98.00 113 ALA A CA 1
ATOM 925 C C . ALA A 1 113 ? -8.595 -6.419 19.445 1.00 98.00 113 ALA A C 1
ATOM 927 O O . ALA A 1 113 ? -9.111 -6.885 18.428 1.00 98.00 113 ALA A O 1
ATOM 928 N N . ILE A 1 114 ? -7.820 -5.335 19.441 1.00 98.00 114 ILE A N 1
ATOM 929 C CA . ILE A 1 114 ? -7.343 -4.653 18.238 1.00 98.00 114 ILE A CA 1
ATOM 930 C C . ILE A 1 114 ? -5.817 -4.639 18.301 1.00 98.00 114 ILE A C 1
ATOM 932 O O . ILE A 1 114 ? -5.227 -4.081 19.227 1.00 98.00 114 ILE A O 1
ATOM 936 N N . TYR A 1 115 ? -5.178 -5.267 17.320 1.00 97.31 115 TYR A N 1
ATOM 937 C CA . TYR A 1 115 ? -3.727 -5.376 17.211 1.00 97.31 115 TYR A CA 1
ATOM 938 C C . TYR A 1 115 ? -3.188 -4.321 16.250 1.00 97.31 115 TYR A C 1
ATOM 940 O O . TYR A 1 115 ? -3.550 -4.319 15.075 1.00 97.31 115 TYR A O 1
ATOM 948 N N . ILE A 1 116 ? -2.279 -3.476 16.726 1.00 95.00 116 ILE A N 1
ATOM 949 C CA . ILE A 1 116 ? -1.558 -2.471 15.942 1.00 95.00 116 ILE A CA 1
ATOM 950 C C . ILE A 1 116 ? -0.228 -3.094 15.518 1.00 95.00 116 ILE A C 1
ATOM 952 O O . ILE A 1 116 ? 0.767 -3.058 16.242 1.00 95.00 116 ILE A O 1
ATOM 956 N N . SER A 1 117 ? -0.248 -3.738 14.353 1.00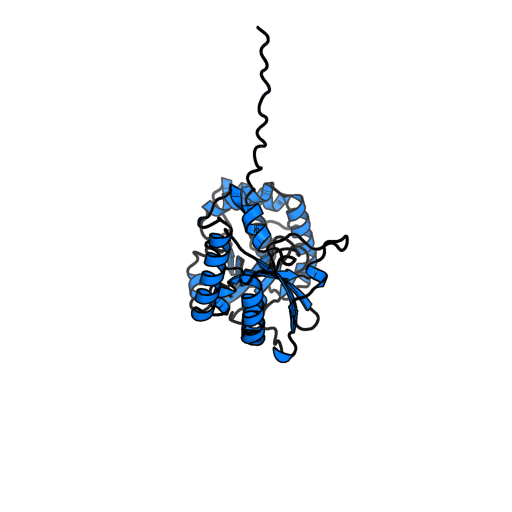 88.25 117 SER A N 1
ATOM 957 C CA . SER A 1 117 ? 0.843 -4.606 13.898 1.00 88.25 117 SER A CA 1
ATOM 958 C C . SER A 1 117 ? 1.825 -3.878 12.979 1.00 88.25 117 SER A C 1
ATOM 960 O O . SER A 1 117 ? 3.029 -4.151 13.014 1.00 88.25 117 SER A O 1
ATOM 962 N N . GLY A 1 118 ? 1.321 -2.962 12.143 1.00 83.12 118 GLY A N 1
ATOM 963 C CA . GLY A 1 118 ? 2.102 -2.272 11.118 1.00 83.12 118 GLY A CA 1
ATOM 964 C C . GLY A 1 118 ? 2.903 -3.234 10.223 1.00 83.12 118 GLY A C 1
ATOM 965 O O . GLY A 1 118 ? 2.599 -4.419 10.081 1.00 83.12 118 GLY A O 1
ATOM 966 N N . LYS A 1 119 ? 4.000 -2.742 9.633 1.00 73.81 119 LYS A N 1
ATOM 967 C CA . LYS A 1 119 ? 4.837 -3.533 8.700 1.00 73.81 119 LYS A CA 1
ATOM 968 C C . LYS A 1 119 ? 5.671 -4.637 9.359 1.00 73.81 119 LYS A C 1
ATOM 970 O O . LYS A 1 119 ? 6.111 -5.554 8.667 1.00 73.81 119 LYS A O 1
ATOM 975 N N . LYS A 1 120 ? 5.983 -4.515 10.652 1.00 80.62 120 LYS A N 1
ATOM 976 C CA . LYS A 1 120 ? 6.860 -5.439 11.395 1.00 80.62 120 LYS A CA 1
ATOM 977 C C . LYS A 1 120 ? 6.096 -6.075 12.551 1.00 80.62 120 LYS A C 1
ATOM 979 O O . LYS A 1 120 ? 6.442 -5.874 13.709 1.00 80.62 120 LYS A O 1
ATOM 984 N N . ASN A 1 121 ? 5.076 -6.853 12.214 1.00 86.06 121 ASN A N 1
ATOM 985 C CA . ASN A 1 121 ? 4.260 -7.544 13.199 1.00 86.06 121 ASN A CA 1
ATOM 986 C C . ASN A 1 121 ? 5.096 -8.467 14.112 1.00 86.06 121 ASN A C 1
ATOM 988 O O . ASN A 1 121 ? 5.757 -9.400 13.639 1.00 86.06 121 ASN A O 1
ATOM 992 N N . THR A 1 122 ? 5.017 -8.255 15.425 1.00 91.38 122 THR A N 1
ATOM 993 C CA . THR A 1 122 ? 5.625 -9.124 16.442 1.00 91.38 122 THR A CA 1
ATOM 994 C C . THR A 1 122 ? 4.601 -10.012 17.143 1.00 91.38 122 THR A C 1
ATOM 996 O O . THR A 1 122 ? 5.004 -11.004 17.752 1.00 91.38 122 THR A O 1
ATOM 999 N N . HIS A 1 123 ? 3.302 -9.731 17.001 1.00 94.25 123 HIS A N 1
ATOM 1000 C CA . HIS A 1 123 ? 2.234 -10.490 17.641 1.00 94.25 123 HIS A CA 1
ATOM 1001 C C . HIS A 1 123 ? 2.164 -11.926 17.120 1.00 94.25 123 HIS A C 1
ATOM 1003 O O . HIS A 1 123 ? 1.859 -12.167 15.949 1.00 94.25 123 HIS A O 1
ATOM 1009 N N . GLU A 1 124 ? 2.373 -12.886 18.020 1.00 94.81 124 GLU A N 1
ATOM 1010 C CA . GLU A 1 124 ? 2.394 -14.315 17.696 1.00 94.81 124 GLU A CA 1
ATOM 1011 C C . GLU A 1 124 ? 1.070 -14.801 17.100 1.00 94.81 124 GLU A C 1
ATOM 1013 O O . GLU A 1 124 ? 1.047 -15.563 16.139 1.00 94.81 124 GLU A O 1
ATOM 1018 N N . LYS A 1 125 ? -0.055 -14.279 17.595 1.00 94.81 125 LYS A N 1
ATOM 1019 C CA . LYS A 1 125 ? -1.384 -14.616 17.075 1.00 94.81 125 LYS A CA 1
ATOM 1020 C C . LYS A 1 125 ? -1.559 -14.206 15.611 1.00 94.81 125 LYS A C 1
ATOM 1022 O O . LYS A 1 125 ? -2.043 -14.995 14.809 1.00 94.81 125 LYS A O 1
ATOM 1027 N N . ILE A 1 126 ? -1.079 -13.016 15.248 1.00 95.25 126 ILE A N 1
ATOM 1028 C CA . ILE A 1 126 ? -1.137 -12.502 13.874 1.00 95.25 126 ILE A CA 1
ATOM 1029 C C . ILE A 1 126 ? -0.110 -13.205 12.971 1.00 95.25 126 ILE A C 1
ATOM 1031 O O . ILE A 1 126 ? -0.386 -13.455 11.799 1.00 95.25 126 ILE A O 1
ATOM 1035 N N . LYS A 1 127 ? 1.057 -13.596 13.503 1.00 93.75 127 LYS A N 1
ATOM 1036 C CA . LYS A 1 127 ? 2.005 -14.454 12.769 1.00 93.75 127 LYS A CA 1
ATOM 1037 C C . LYS A 1 127 ? 1.387 -15.813 12.451 1.00 93.75 127 LYS A C 1
ATOM 1039 O O . LYS A 1 127 ? 1.487 -16.265 11.318 1.00 93.75 127 LYS A O 1
ATOM 1044 N N . ASN A 1 128 ? 0.707 -16.423 13.419 1.00 94.00 128 ASN A N 1
ATOM 1045 C CA . ASN A 1 128 ? 0.033 -17.706 13.240 1.00 94.00 128 ASN A CA 1
ATOM 1046 C C . ASN A 1 128 ? -1.153 -17.619 12.279 1.00 94.00 128 ASN A C 1
ATOM 1048 O O . ASN A 1 128 ? -1.307 -18.514 11.449 1.00 94.00 128 ASN A O 1
ATOM 1052 N N . LEU A 1 129 ? -1.926 -16.528 12.336 1.00 93.94 129 LEU A N 1
ATOM 1053 C CA . LEU A 1 129 ? -2.966 -16.212 11.355 1.00 93.94 129 LEU A CA 1
ATOM 1054 C C . LEU A 1 129 ? -2.377 -16.217 9.934 1.00 93.94 129 LEU A C 1
ATOM 1056 O O . LEU A 1 129 ? -2.893 -16.875 9.037 1.00 93.94 129 LEU A O 1
ATOM 1060 N N . ASN A 1 130 ? -1.231 -15.562 9.743 1.00 92.31 130 ASN A N 1
ATOM 1061 C CA . ASN A 1 130 ? -0.623 -15.358 8.427 1.00 92.31 130 ASN A CA 1
ATOM 1062 C C . ASN A 1 130 ? 0.469 -16.369 8.040 1.00 92.31 130 ASN A C 1
ATOM 1064 O O . ASN A 1 130 ? 1.133 -16.171 7.026 1.00 92.31 130 ASN A O 1
ATOM 1068 N N . LYS A 1 131 ? 0.662 -17.463 8.789 1.00 91.00 131 LYS A N 1
ATOM 1069 C CA . LYS A 1 131 ? 1.835 -18.356 8.655 1.00 91.00 131 LYS A CA 1
ATOM 1070 C C . LYS A 1 131 ? 2.071 -18.928 7.250 1.00 91.00 131 LYS A C 1
ATOM 1072 O O . LYS A 1 131 ? 3.209 -19.200 6.887 1.00 91.00 131 LYS A O 1
ATOM 1077 N N . ASN A 1 132 ? 1.005 -19.083 6.463 1.00 89.19 132 ASN A N 1
ATOM 1078 C CA . ASN A 1 132 ? 1.037 -19.646 5.109 1.00 89.19 132 ASN A CA 1
ATOM 1079 C C . ASN A 1 132 ? 0.686 -18.614 4.023 1.00 89.19 132 ASN A C 1
ATOM 1081 O O . ASN A 1 132 ? 0.400 -18.977 2.884 1.00 89.19 132 ASN A O 1
ATOM 1085 N N . ILE A 1 133 ? 0.671 -17.330 4.376 1.00 87.38 133 ILE A N 1
ATOM 1086 C CA . ILE A 1 133 ? 0.329 -16.227 3.485 1.00 87.38 133 ILE A CA 1
ATOM 1087 C C . ILE A 1 133 ? 1.615 -15.432 3.253 1.00 87.38 133 ILE A C 1
ATOM 1089 O O . ILE A 1 133 ? 2.258 -15.004 4.208 1.00 87.38 133 ILE A O 1
ATOM 1093 N N . ASP A 1 134 ? 2.017 -15.213 1.994 1.00 82.50 134 ASP A N 1
ATOM 1094 C CA . ASP A 1 134 ? 3.123 -14.281 1.718 1.00 82.50 134 ASP A CA 1
ATOM 1095 C C . ASP A 1 134 ? 2.749 -12.916 2.318 1.00 82.50 134 ASP A C 1
ATOM 1097 O O . ASP A 1 134 ? 1.664 -12.391 2.056 1.00 82.50 134 ASP A O 1
ATOM 1101 N N . ASN A 1 135 ? 3.650 -12.344 3.125 1.00 79.00 135 ASN A N 1
ATOM 1102 C CA . ASN A 1 135 ? 3.474 -11.066 3.825 1.00 79.00 135 ASN A CA 1
ATOM 1103 C C . ASN A 1 135 ? 2.950 -9.937 2.928 1.00 79.00 135 ASN A C 1
ATOM 1105 O O . ASN A 1 135 ? 2.360 -8.977 3.411 1.00 79.00 135 ASN A O 1
ATOM 1109 N N . LYS A 1 136 ? 3.159 -10.015 1.612 1.00 77.19 136 LYS A N 1
ATOM 1110 C CA . LYS A 1 136 ? 2.626 -9.028 0.676 1.00 77.19 136 LYS A CA 1
ATOM 1111 C C . LYS A 1 136 ? 1.114 -9.131 0.444 1.00 77.19 136 LYS A C 1
ATOM 1113 O O . LYS A 1 136 ? 0.554 -8.175 -0.086 1.00 77.19 136 LYS A O 1
ATOM 1118 N N . HIS A 1 137 ? 0.469 -10.246 0.777 1.00 80.81 137 HIS A N 1
ATOM 1119 C CA . HIS A 1 137 ? -0.992 -10.382 0.785 1.00 80.81 137 HIS A CA 1
ATOM 1120 C C . HIS A 1 137 ? -1.580 -10.025 2.160 1.00 80.81 137 HIS A C 1
ATOM 1122 O O . HIS A 1 137 ? -2.667 -9.459 2.220 1.00 80.81 137 HIS A O 1
ATOM 1128 N N . ALA A 1 138 ? -0.836 -10.253 3.249 1.00 83.25 138 ALA A N 1
ATOM 1129 C CA . ALA A 1 138 ? -1.201 -9.846 4.609 1.00 83.25 138 ALA A CA 1
ATOM 1130 C C . ALA A 1 138 ? -0.944 -8.339 4.843 1.00 83.25 138 ALA A C 1
ATOM 1132 O O . ALA A 1 138 ? -0.016 -7.936 5.540 1.00 83.25 138 ALA A O 1
ATOM 1133 N N . LYS A 1 139 ? -1.753 -7.490 4.200 1.00 81.50 139 LYS A N 1
ATOM 1134 C CA . LYS A 1 139 ? -1.538 -6.031 4.087 1.00 81.50 139 LYS A CA 1
ATOM 1135 C C . LYS A 1 139 ? -2.135 -5.181 5.202 1.00 81.50 139 LYS A C 1
ATOM 1137 O O . LYS A 1 139 ? -2.098 -3.955 5.115 1.00 81.50 139 LYS A O 1
ATOM 1142 N N . SER A 1 140 ? -2.773 -5.814 6.170 1.00 91.00 140 SER A N 1
ATOM 1143 C CA . SER A 1 140 ? -3.485 -5.104 7.219 1.00 91.00 140 SER A CA 1
ATOM 1144 C C . SER A 1 140 ? -2.491 -4.484 8.191 1.00 91.00 140 SER A C 1
ATOM 1146 O O . SER A 1 140 ? -1.574 -5.155 8.663 1.00 91.00 140 SER A O 1
ATOM 1148 N N . ASP A 1 141 ? -2.684 -3.201 8.472 1.00 93.38 141 ASP A N 1
ATOM 1149 C CA . ASP A 1 141 ? -1.886 -2.459 9.443 1.00 93.38 141 ASP A CA 1
ATOM 1150 C C . ASP A 1 141 ? -2.434 -2.709 10.859 1.00 93.38 141 ASP A C 1
ATOM 1152 O O . ASP A 1 141 ? -1.666 -2.814 11.822 1.00 93.38 141 ASP A O 1
ATOM 1156 N N . LEU A 1 142 ? -3.757 -2.908 10.956 1.00 96.19 142 LEU A N 1
ATOM 1157 C CA . LEU A 1 142 ? -4.468 -3.331 12.159 1.00 96.19 142 LEU A CA 1
ATOM 1158 C C . LEU A 1 142 ? -5.200 -4.663 11.944 1.00 96.19 142 LEU A C 1
ATOM 1160 O O . LEU A 1 142 ? -5.665 -4.958 10.840 1.00 96.19 142 LEU A O 1
ATOM 1164 N N . TYR A 1 143 ? -5.360 -5.435 13.018 1.00 97.19 143 TYR A N 1
ATOM 1165 C CA . TYR A 1 143 ? -6.169 -6.657 13.040 1.00 97.19 143 TYR A CA 1
ATOM 1166 C C . TYR A 1 143 ? -7.196 -6.586 14.167 1.00 97.19 143 TYR A C 1
ATOM 1168 O O . TYR A 1 143 ? -6.845 -6.304 15.310 1.00 97.19 143 TYR A O 1
ATOM 1176 N N . ILE A 1 144 ? -8.454 -6.860 13.841 1.00 97.56 144 ILE A N 1
ATOM 1177 C CA . ILE A 1 144 ? -9.592 -6.867 14.759 1.00 97.56 144 ILE A CA 1
ATOM 1178 C C . ILE A 1 144 ? -9.939 -8.327 15.036 1.00 97.56 144 ILE A C 1
ATOM 1180 O O . ILE A 1 144 ? -10.245 -9.068 14.102 1.00 97.56 144 ILE A O 1
ATOM 1184 N N . GLU A 1 145 ? -9.875 -8.736 16.299 1.00 97.75 145 GLU A N 1
ATOM 1185 C CA . GLU A 1 145 ? -10.242 -10.083 16.730 1.00 97.75 145 GLU A CA 1
ATOM 1186 C C . GLU A 1 145 ? -11.643 -10.087 17.345 1.00 97.75 145 GLU A C 1
ATOM 1188 O O . GLU A 1 145 ? -11.939 -9.282 18.233 1.00 97.75 145 GLU A O 1
ATOM 1193 N N . TYR A 1 146 ? -12.473 -11.042 16.930 1.00 97.56 146 TYR A N 1
ATOM 1194 C CA . TYR A 1 146 ? -13.802 -11.279 17.487 1.00 97.56 146 TYR A CA 1
ATOM 1195 C C . TYR A 1 146 ? -13.805 -12.439 18.492 1.00 97.56 146 TYR A C 1
ATOM 1197 O O . TYR A 1 146 ? -12.991 -13.355 18.412 1.00 97.56 146 TYR A O 1
ATOM 1205 N N . LYS A 1 147 ? -14.782 -12.458 19.411 1.00 96.75 147 LYS A N 1
ATOM 1206 C CA . LYS A 1 147 ? -14.971 -13.537 20.406 1.00 96.75 147 LYS A CA 1
ATOM 1207 C C . LYS A 1 147 ? -15.104 -14.931 19.782 1.00 96.75 147 LYS A C 1
ATOM 1209 O O . LYS A 1 147 ? -14.762 -15.906 20.440 1.00 96.75 147 LYS A O 1
ATOM 1214 N N . CYS A 1 148 ? -15.604 -15.033 18.548 1.00 94.81 148 CYS A N 1
ATOM 1215 C CA . CYS A 1 148 ? -15.705 -16.297 17.809 1.00 94.81 148 CYS A CA 1
ATOM 1216 C C . CYS A 1 148 ? -14.356 -16.814 17.276 1.00 94.81 148 CYS A C 1
ATOM 1218 O O . CYS A 1 148 ? -14.308 -17.916 16.742 1.00 94.81 148 CYS A O 1
ATOM 1220 N N . GLY A 1 149 ? -13.271 -16.046 17.420 1.00 94.50 149 GLY A N 1
ATOM 1221 C CA . GLY A 1 149 ? -11.945 -16.365 16.890 1.00 94.50 149 GLY A CA 1
ATOM 1222 C C . GLY A 1 149 ? -11.692 -15.835 15.477 1.00 94.50 149 GLY A C 1
ATOM 1223 O O . GLY A 1 149 ? -10.557 -15.910 15.007 1.00 94.50 149 GLY A O 1
ATOM 1224 N N . ASP A 1 150 ? -12.710 -15.269 14.822 1.00 94.69 150 ASP A N 1
ATOM 1225 C CA . ASP A 1 150 ? -12.564 -14.651 13.506 1.00 94.69 150 ASP A CA 1
ATOM 1226 C C . ASP A 1 150 ? -11.742 -13.363 13.572 1.00 94.69 150 ASP A C 1
ATOM 1228 O O . ASP A 1 150 ? -11.731 -12.638 14.574 1.00 94.69 150 ASP A O 1
ATOM 1232 N N . PHE A 1 151 ? -11.099 -13.056 12.447 1.00 95.31 151 PHE A N 1
ATOM 1233 C CA . PHE A 1 151 ? 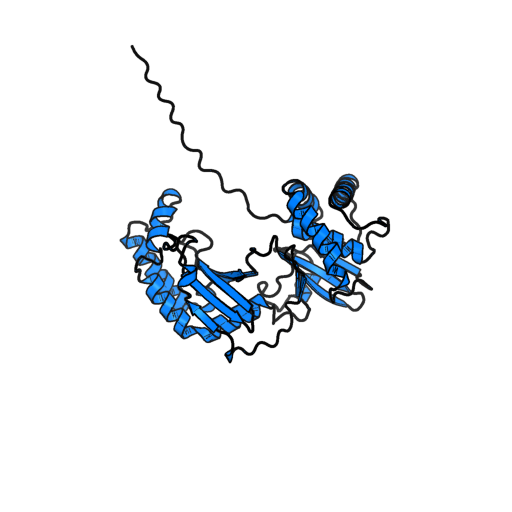-10.329 -11.837 12.262 1.00 95.31 151 PHE A CA 1
ATOM 1234 C C . PHE A 1 151 ? -10.891 -10.982 11.134 1.00 95.31 151 PHE A C 1
ATOM 1236 O O . PHE A 1 151 ? -11.411 -11.480 10.136 1.00 95.31 151 PHE A O 1
ATOM 1243 N N . VAL A 1 152 ? -10.713 -9.673 11.279 1.00 95.00 152 VAL A N 1
ATOM 1244 C CA . VAL A 1 152 ? -10.835 -8.700 10.196 1.00 95.00 152 VAL A CA 1
ATOM 1245 C C . VAL A 1 152 ? -9.554 -7.878 10.140 1.00 95.00 152 VAL A C 1
ATOM 1247 O O . VAL A 1 152 ? -9.057 -7.386 11.150 1.00 95.00 152 VAL A O 1
ATOM 1250 N N . GLY A 1 153 ? -9.014 -7.732 8.939 1.00 94.69 153 GLY A N 1
ATOM 1251 C CA . GLY A 1 153 ? -7.895 -6.860 8.651 1.00 94.69 153 GLY A CA 1
ATOM 1252 C C . GLY A 1 153 ? -8.354 -5.442 8.326 1.00 94.69 153 GLY A C 1
ATOM 1253 O O . GLY A 1 153 ? -9.364 -5.238 7.653 1.00 94.69 153 GLY A O 1
ATOM 1254 N N . TRP A 1 154 ? -7.571 -4.454 8.743 1.00 94.94 154 TRP A N 1
ATOM 1255 C CA . TRP A 1 154 ? -7.799 -3.048 8.430 1.00 94.94 154 TRP A CA 1
ATOM 1256 C C . TRP A 1 154 ? -6.502 -2.413 7.912 1.00 94.94 154 TRP A C 1
ATOM 1258 O O . TRP A 1 154 ? -5.484 -2.394 8.606 1.00 94.94 154 TRP A O 1
ATOM 1268 N N . SER A 1 155 ? -6.507 -1.955 6.658 1.00 93.38 155 SER A N 1
ATOM 1269 C CA . SER A 1 155 ? -5.382 -1.266 6.021 1.00 93.38 155 SER A CA 1
ATOM 1270 C C . SER A 1 155 ? -5.585 0.247 6.059 1.00 93.38 155 SER A C 1
ATOM 1272 O O . SER A 1 155 ? -6.559 0.786 5.528 1.00 93.38 155 SER A O 1
ATOM 1274 N N . CYS A 1 156 ? -4.618 0.934 6.650 1.00 93.56 156 CYS A N 1
ATOM 1275 C CA . CYS A 1 156 ? -4.613 2.369 6.860 1.00 93.56 156 CYS A CA 1
ATOM 1276 C C . CYS A 1 156 ? -3.841 3.036 5.720 1.00 93.56 156 CYS A C 1
ATOM 1278 O O . CYS A 1 156 ? -2.613 2.954 5.637 1.00 93.56 156 CYS A O 1
ATOM 1280 N N . LYS A 1 157 ? -4.533 3.751 4.828 1.00 91.56 157 LYS A N 1
ATOM 1281 C CA . LYS A 1 157 ? -3.868 4.619 3.845 1.00 91.56 157 LYS A CA 1
ATOM 1282 C C . LYS A 1 157 ? -3.876 6.057 4.340 1.00 91.56 157 LYS A C 1
ATOM 1284 O O . LYS A 1 157 ? -4.887 6.555 4.827 1.00 91.56 157 LYS A O 1
ATOM 1289 N N . GLN A 1 158 ? -2.745 6.739 4.171 1.00 89.44 158 GLN A N 1
ATOM 1290 C CA . GLN A 1 158 ? -2.591 8.140 4.581 1.00 89.44 158 GLN A CA 1
ATOM 1291 C C . GLN A 1 158 ? -3.547 9.081 3.833 1.00 89.44 158 GLN A C 1
ATOM 1293 O O . GLN A 1 158 ? -3.985 10.082 4.391 1.00 89.44 158 GLN A O 1
ATOM 1298 N N . CYS A 1 159 ? -3.830 8.779 2.564 1.00 90.00 159 CYS A N 1
ATOM 1299 C CA . CYS A 1 159 ? -4.756 9.517 1.711 1.00 90.00 159 CYS A CA 1
ATOM 1300 C C . CYS A 1 159 ? -5.160 8.669 0.491 1.00 90.00 159 CYS A C 1
ATOM 1302 O O . CYS A 1 159 ? -4.521 7.653 0.197 1.00 90.00 159 CYS A O 1
ATOM 1304 N N . VAL A 1 160 ? -6.139 9.144 -0.285 1.00 90.06 160 VAL A N 1
ATOM 1305 C CA . VAL A 1 160 ? -6.592 8.529 -1.553 1.00 90.06 160 VAL A CA 1
ATOM 1306 C C . VAL A 1 160 ? -5.471 8.335 -2.590 1.00 90.06 160 VAL A C 1
ATOM 1308 O O . VAL A 1 160 ? -5.504 7.400 -3.388 1.00 90.06 160 VAL A O 1
ATOM 1311 N N . ASN A 1 161 ? -4.435 9.180 -2.544 1.00 89.69 161 ASN A N 1
ATOM 1312 C CA . ASN A 1 161 ? -3.294 9.144 -3.468 1.00 89.69 161 ASN A CA 1
ATOM 1313 C C . ASN A 1 161 ? -2.176 8.183 -3.027 1.00 89.69 161 ASN A C 1
ATOM 1315 O O . ASN A 1 161 ? -1.178 8.016 -3.742 1.00 89.69 161 ASN A O 1
ATOM 1319 N N . ALA A 1 162 ? -2.306 7.571 -1.846 1.00 89.88 162 ALA A N 1
ATOM 1320 C CA . ALA A 1 162 ? -1.333 6.617 -1.344 1.00 89.88 162 ALA A CA 1
ATOM 1321 C C . ALA A 1 162 ? -1.205 5.416 -2.291 1.00 89.88 162 ALA A C 1
ATOM 1323 O O . ALA A 1 162 ? -2.161 4.982 -2.934 1.00 89.88 162 ALA A O 1
ATOM 1324 N N . THR A 1 163 ? -0.001 4.851 -2.362 1.00 90.38 163 THR A N 1
ATOM 1325 C CA . THR A 1 163 ? 0.227 3.621 -3.119 1.00 90.38 163 THR A CA 1
ATOM 1326 C C . THR A 1 163 ? -0.631 2.498 -2.534 1.00 90.38 163 THR A C 1
ATOM 1328 O O . THR A 1 163 ? -0.480 2.138 -1.365 1.00 90.38 163 THR A O 1
ATOM 1331 N N . LYS A 1 164 ? -1.503 1.914 -3.360 1.00 89.00 164 LYS A N 1
ATOM 1332 C CA . LYS A 1 164 ? -2.349 0.775 -2.979 1.00 89.00 164 LYS A CA 1
ATOM 1333 C C . LYS A 1 164 ? -1.497 -0.473 -2.779 1.00 89.00 164 LYS A C 1
ATOM 1335 O O . LYS A 1 164 ? -1.652 -1.202 -1.797 1.00 89.00 164 LYS A O 1
ATOM 1340 N N . SER A 1 165 ? -0.531 -0.696 -3.673 1.00 88.75 165 SER A N 1
ATOM 1341 C CA . SER A 1 165 ? 0.470 -1.741 -3.488 1.00 88.75 165 SER A CA 1
ATOM 1342 C C . SER A 1 165 ? 1.719 -1.593 -4.346 1.00 88.75 165 SER A C 1
ATOM 1344 O O . SER A 1 165 ? 1.724 -0.828 -5.311 1.00 88.75 165 SER A O 1
ATOM 1346 N N . ASN A 1 166 ? 2.775 -2.337 -3.995 1.00 90.81 166 ASN A N 1
ATOM 1347 C CA . ASN A 1 166 ? 4.016 -2.349 -4.752 1.00 90.81 166 ASN A CA 1
ATOM 1348 C C . ASN A 1 166 ? 4.723 -3.714 -4.808 1.00 90.81 166 ASN A C 1
ATOM 1350 O O . ASN A 1 166 ? 4.939 -4.349 -3.775 1.00 90.81 166 ASN A O 1
ATOM 1354 N N . TYR A 1 167 ? 5.171 -4.122 -6.003 1.00 91.50 167 TYR A N 1
ATOM 1355 C CA . TYR A 1 167 ? 5.848 -5.412 -6.233 1.00 91.50 167 TYR A CA 1
ATOM 1356 C C . TYR A 1 167 ? 7.039 -5.272 -7.161 1.00 91.50 167 TYR A C 1
ATOM 1358 O O . TYR A 1 167 ? 6.980 -4.542 -8.142 1.00 91.50 167 TYR A O 1
ATOM 1366 N N . SER A 1 168 ? 8.117 -6.003 -6.871 1.00 94.31 168 SER A N 1
ATOM 1367 C CA . SER A 1 168 ? 9.274 -6.067 -7.768 1.00 94.31 168 SER A CA 1
ATOM 1368 C C . SER A 1 168 ? 8.890 -6.724 -9.087 1.00 94.31 168 SER A C 1
ATOM 1370 O O . SER A 1 168 ? 8.438 -7.868 -9.097 1.00 94.31 168 SER A O 1
ATOM 1372 N N . VAL A 1 169 ? 9.142 -6.013 -10.184 1.00 96.81 169 VAL A N 1
ATOM 1373 C CA . VAL A 1 169 ? 8.908 -6.503 -11.544 1.00 96.81 169 VAL A CA 1
ATOM 1374 C C . VAL A 1 169 ? 9.786 -7.719 -11.823 1.00 96.81 169 VAL A C 1
ATOM 1376 O O . VAL A 1 169 ? 9.299 -8.752 -12.260 1.00 96.81 169 VAL A O 1
ATOM 1379 N N . HIS A 1 170 ? 11.072 -7.640 -11.470 1.00 96.38 170 HIS A N 1
ATOM 1380 C CA . HIS A 1 170 ? 12.026 -8.738 -11.666 1.00 96.38 170 HIS A CA 1
ATOM 1381 C C . HIS A 1 170 ? 11.634 -10.005 -10.904 1.00 96.38 170 HIS A C 1
ATOM 1383 O O . HIS A 1 170 ? 11.844 -11.100 -11.406 1.00 96.38 170 HIS A O 1
ATOM 1389 N N . LYS A 1 171 ? 11.044 -9.873 -9.706 1.00 94.56 171 LYS A N 1
ATOM 1390 C CA . LYS A 1 171 ? 10.574 -11.047 -8.953 1.00 94.56 171 LYS A CA 1
ATOM 1391 C C . LYS A 1 171 ? 9.388 -11.728 -9.636 1.00 94.56 171 LYS A C 1
ATOM 1393 O O . LYS A 1 171 ? 9.314 -12.946 -9.582 1.00 94.56 171 LYS A O 1
ATOM 1398 N N . ILE A 1 172 ? 8.491 -10.958 -10.255 1.00 95.31 172 ILE A N 1
ATOM 1399 C CA . ILE A 1 172 ? 7.331 -11.498 -10.983 1.00 95.31 172 ILE A CA 1
ATOM 1400 C C . ILE A 1 172 ? 7.777 -12.188 -12.274 1.00 95.31 172 ILE A C 1
ATOM 1402 O O . ILE A 1 172 ? 7.313 -13.280 -12.566 1.00 95.31 172 ILE A O 1
ATOM 1406 N N . LEU A 1 173 ? 8.724 -11.590 -13.001 1.00 97.12 173 LEU A N 1
ATOM 1407 C CA . LEU A 1 173 ? 9.271 -12.160 -14.239 1.00 97.12 173 LEU A CA 1
ATOM 1408 C C . LEU A 1 173 ? 10.216 -13.356 -14.002 1.00 97.12 173 LEU A C 1
ATOM 1410 O O . LEU A 1 173 ? 10.605 -14.039 -14.942 1.00 97.12 173 LEU A O 1
ATOM 1414 N N . GLY A 1 174 ? 10.604 -13.625 -12.755 1.00 97.12 174 GLY A N 1
ATOM 1415 C CA . GLY A 1 174 ? 11.440 -14.768 -12.404 1.00 97.12 174 GLY A CA 1
ATOM 1416 C C . GLY A 1 174 ? 12.947 -14.570 -12.650 1.00 97.12 174 GLY A C 1
ATOM 1417 O O . GLY A 1 174 ? 13.394 -13.569 -13.218 1.00 97.12 174 GLY A O 1
ATOM 1418 N N . PRO A 1 175 ? 13.775 -15.522 -12.177 1.00 97.31 175 PRO A N 1
ATOM 1419 C CA . PRO A 1 175 ? 15.225 -15.349 -12.062 1.00 97.31 175 PRO A CA 1
ATOM 1420 C C . PRO A 1 175 ? 15.945 -15.231 -13.410 1.00 97.31 175 PRO A C 1
ATOM 1422 O O . PRO A 1 175 ? 16.865 -14.424 -13.532 1.00 97.31 175 PRO A O 1
ATOM 1425 N N . GLN A 1 176 ? 15.523 -15.985 -14.429 1.00 97.25 176 GLN A N 1
ATOM 1426 C CA . GLN A 1 176 ? 16.158 -15.956 -15.752 1.00 97.25 176 GLN A CA 1
ATOM 1427 C C . GLN A 1 176 ? 16.028 -14.570 -16.403 1.00 97.25 176 GLN A C 1
ATOM 1429 O O . GLN A 1 176 ? 17.033 -13.953 -16.766 1.00 97.25 176 GLN A O 1
ATOM 1434 N N . ILE A 1 177 ? 14.804 -14.035 -16.459 1.00 97.75 177 ILE A N 1
ATOM 1435 C CA . ILE A 1 177 ? 14.531 -12.701 -17.010 1.00 97.75 177 ILE A CA 1
ATOM 1436 C C . ILE A 1 177 ? 15.170 -11.611 -16.138 1.00 97.75 177 ILE A C 1
ATOM 1438 O O . ILE A 1 177 ? 15.782 -10.676 -16.656 1.00 97.75 177 ILE A O 1
ATOM 1442 N N . SER A 1 178 ? 15.099 -11.749 -14.809 1.00 97.56 178 SER A N 1
ATOM 1443 C CA . SER A 1 178 ? 15.765 -10.843 -13.865 1.00 97.56 178 SER A CA 1
ATOM 1444 C C . SER A 1 178 ? 17.270 -10.723 -14.137 1.00 97.56 178 SER A C 1
ATOM 1446 O O . SER A 1 178 ? 17.806 -9.613 -14.173 1.00 97.56 178 SER A O 1
ATOM 1448 N N . ASN A 1 179 ? 17.965 -11.841 -14.366 1.00 97.75 179 ASN A N 1
ATOM 1449 C CA . ASN A 1 179 ? 19.399 -11.841 -14.660 1.00 97.75 179 ASN A CA 1
ATOM 1450 C C . ASN A 1 179 ? 19.704 -11.124 -15.980 1.00 97.75 179 ASN A C 1
ATOM 1452 O O . ASN A 1 179 ? 20.560 -10.238 -16.002 1.00 97.75 179 ASN A O 1
ATOM 1456 N N . LYS A 1 180 ? 18.944 -11.426 -17.041 1.00 98.12 180 LYS A N 1
ATOM 1457 C CA . LYS A 1 180 ? 19.063 -10.759 -18.348 1.00 98.12 180 LYS A CA 1
ATOM 1458 C C . LYS A 1 180 ? 18.887 -9.241 -18.231 1.00 98.12 180 LYS A C 1
ATOM 1460 O O . LYS A 1 180 ? 19.735 -8.477 -18.686 1.00 98.12 180 LYS A O 1
ATOM 1465 N N . LEU A 1 181 ? 17.822 -8.793 -17.564 1.00 98.06 181 LEU A N 1
ATOM 1466 C CA . LEU A 1 181 ? 17.548 -7.370 -17.356 1.00 98.06 181 LEU A CA 1
ATOM 1467 C C . LEU A 1 181 ? 18.654 -6.684 -16.541 1.00 98.06 181 LEU A C 1
ATOM 1469 O O . LEU A 1 181 ? 19.045 -5.561 -16.857 1.00 98.06 181 LEU A O 1
ATOM 1473 N N . ASN A 1 182 ? 19.190 -7.341 -15.508 1.00 97.62 182 ASN A N 1
ATOM 1474 C CA . ASN A 1 182 ? 20.290 -6.781 -14.722 1.00 97.62 182 ASN A CA 1
ATOM 1475 C C . ASN A 1 182 ? 21.598 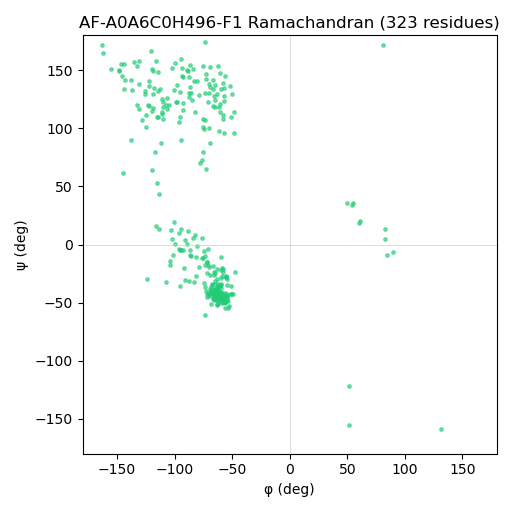-6.671 -15.516 1.00 97.62 182 ASN A C 1
ATOM 1477 O O . ASN A 1 182 ? 22.323 -5.697 -15.312 1.00 97.62 182 ASN A O 1
ATOM 1481 N N . MET A 1 183 ? 21.880 -7.603 -16.432 1.00 97.88 183 MET A N 1
ATOM 1482 C CA . MET A 1 183 ? 23.026 -7.499 -17.343 1.00 97.88 183 MET A CA 1
ATOM 1483 C C . MET A 1 183 ? 22.897 -6.280 -18.261 1.00 97.88 183 MET A C 1
ATOM 1485 O O . MET A 1 183 ? 23.783 -5.429 -18.241 1.00 97.88 183 MET A O 1
ATOM 1489 N N . ILE A 1 184 ? 21.761 -6.131 -18.955 1.00 98.12 184 ILE A N 1
ATOM 1490 C CA . ILE A 1 184 ? 21.493 -4.984 -19.846 1.00 98.12 184 ILE A CA 1
ATOM 1491 C C . ILE A 1 184 ? 21.593 -3.662 -19.074 1.00 98.12 184 ILE A C 1
ATOM 1493 O O . ILE A 1 184 ? 22.215 -2.704 -19.528 1.00 98.12 184 ILE A O 1
ATOM 1497 N N . LYS A 1 185 ? 21.015 -3.608 -17.867 1.00 97.62 185 LYS A N 1
ATOM 1498 C CA . LYS A 1 185 ? 21.084 -2.428 -16.994 1.00 97.62 185 LYS A CA 1
ATOM 1499 C C . LYS A 1 185 ? 22.527 -2.082 -16.624 1.00 97.62 185 LYS A C 1
ATOM 1501 O O . LYS A 1 185 ? 22.899 -0.914 -16.654 1.00 97.62 185 LYS A O 1
ATOM 1506 N N . LYS A 1 186 ? 23.329 -3.081 -16.240 1.00 97.69 186 LYS A N 1
ATOM 1507 C CA . LYS A 1 186 ? 24.733 -2.890 -15.851 1.00 97.69 186 LYS A CA 1
ATOM 1508 C C . LYS A 1 186 ? 25.564 -2.390 -17.029 1.00 97.69 186 LYS A C 1
ATOM 1510 O O . LYS A 1 186 ? 26.364 -1.476 -16.843 1.00 97.69 186 LYS A O 1
ATOM 1515 N N . GLU A 1 187 ? 25.363 -2.965 -18.208 1.00 97.75 187 GLU A N 1
ATOM 1516 C CA . GLU A 1 187 ? 26.033 -2.558 -19.441 1.00 97.75 187 GLU A CA 1
ATOM 1517 C C . GLU A 1 187 ? 25.690 -1.115 -19.814 1.00 97.75 187 GLU A C 1
ATOM 1519 O O . GLU A 1 187 ? 26.603 -0.306 -19.943 1.00 97.75 187 GLU A O 1
ATOM 1524 N N . LEU A 1 188 ? 24.398 -0.763 -19.850 1.00 97.38 188 LEU A N 1
ATOM 1525 C CA . LEU A 1 188 ? 23.929 0.603 -20.111 1.00 97.38 188 LEU A CA 1
ATOM 1526 C C . LEU A 1 188 ? 24.541 1.622 -19.139 1.00 97.38 188 LEU A C 1
ATOM 1528 O O . LEU A 1 188 ? 24.992 2.687 -19.551 1.00 97.38 188 LEU A O 1
ATOM 1532 N N . LEU A 1 189 ? 24.573 1.301 -17.844 1.00 97.69 189 LEU A N 1
ATOM 1533 C CA . LEU A 1 189 ? 25.180 2.173 -16.837 1.00 97.69 189 LEU A CA 1
ATOM 1534 C C . LEU A 1 189 ? 26.692 2.313 -17.044 1.00 97.69 189 LEU A C 1
ATOM 1536 O O . LEU A 1 189 ? 27.228 3.410 -16.931 1.00 97.69 189 LEU A O 1
ATOM 1540 N N . THR A 1 190 ? 27.382 1.213 -17.346 1.00 97.62 190 THR A N 1
ATOM 1541 C CA . THR A 1 190 ? 28.844 1.194 -17.492 1.00 97.62 190 THR A CA 1
ATOM 1542 C C . THR A 1 190 ? 29.287 1.939 -18.747 1.00 97.62 190 THR A C 1
ATOM 1544 O O . THR A 1 190 ? 30.205 2.752 -18.666 1.00 97.62 190 THR A O 1
ATOM 1547 N N . SER A 1 191 ? 28.610 1.723 -19.878 1.00 97.19 191 SER A N 1
ATOM 1548 C CA . SER A 1 191 ? 28.921 2.384 -21.152 1.00 97.19 191 SER A CA 1
ATOM 1549 C C . SER A 1 191 ? 28.677 3.894 -21.119 1.00 97.19 191 SER A C 1
ATOM 1551 O O . SER A 1 191 ? 29.327 4.629 -21.854 1.00 97.19 191 SER A O 1
ATOM 1553 N N . ASN A 1 192 ? 27.811 4.369 -20.219 1.00 97.19 192 ASN A N 1
ATOM 1554 C CA . ASN A 1 192 ? 27.558 5.793 -19.985 1.00 97.19 192 ASN A CA 1
ATOM 1555 C C . ASN A 1 192 ? 28.406 6.388 -18.843 1.00 97.19 192 ASN A C 1
ATOM 1557 O O . ASN A 1 192 ? 28.116 7.483 -18.372 1.00 97.19 192 ASN A O 1
ATOM 1561 N N . GLY A 1 193 ? 29.444 5.687 -18.370 1.00 97.69 193 GLY A N 1
ATOM 1562 C CA . GLY A 1 193 ? 30.373 6.215 -17.363 1.00 97.69 193 GLY A CA 1
ATOM 1563 C C . GLY A 1 193 ? 29.899 6.103 -15.909 1.00 97.69 193 GLY A C 1
ATOM 1564 O O . GLY A 1 193 ? 30.521 6.681 -15.021 1.00 97.69 193 GLY A O 1
ATOM 1565 N N . PHE A 1 194 ? 28.854 5.317 -15.627 1.00 97.44 194 PHE A N 1
ATOM 1566 C CA . PHE A 1 194 ? 28.292 5.121 -14.281 1.00 97.44 194 PHE A CA 1
ATOM 1567 C C . PHE A 1 194 ? 28.440 3.678 -13.751 1.00 97.44 194 PHE A C 1
ATOM 1569 O O . PHE A 1 194 ? 27.451 3.084 -13.301 1.00 97.44 194 PHE A O 1
ATOM 1576 N N . PRO A 1 195 ? 29.649 3.078 -13.732 1.00 96.00 195 PRO A N 1
ATOM 1577 C CA . PRO A 1 195 ? 29.838 1.675 -13.343 1.00 96.00 195 PRO A CA 1
ATOM 1578 C C . PRO A 1 195 ? 29.526 1.394 -11.864 1.00 96.00 195 PRO A C 1
ATOM 1580 O O . PRO A 1 195 ? 29.325 0.244 -11.471 1.00 96.00 195 PRO A O 1
ATOM 1583 N N . LYS A 1 196 ? 29.500 2.432 -11.020 1.00 95.44 196 LYS A N 1
ATOM 1584 C CA . LYS A 1 196 ? 29.189 2.349 -9.590 1.00 95.44 196 LYS A CA 1
ATOM 1585 C C . LYS A 1 196 ? 28.179 3.423 -9.210 1.00 95.44 196 LYS A C 1
ATOM 1587 O O . LYS A 1 196 ? 28.092 4.470 -9.844 1.00 95.44 196 LYS A O 1
ATOM 1592 N N . PHE A 1 197 ? 27.421 3.157 -8.151 1.00 93.69 197 PHE A N 1
ATOM 1593 C CA . PHE A 1 197 ? 26.463 4.124 -7.634 1.00 93.69 197 PHE A CA 1
ATOM 1594 C C . PHE A 1 197 ? 27.169 5.316 -6.981 1.00 93.69 197 PHE A C 1
ATOM 1596 O O . PHE A 1 197 ? 27.980 5.148 -6.071 1.00 93.69 197 PHE A O 1
ATOM 1603 N N . SER A 1 198 ? 26.748 6.515 -7.370 1.00 93.19 198 SER A N 1
ATOM 1604 C CA . SER A 1 198 ? 27.080 7.781 -6.727 1.00 93.19 198 SER A CA 1
ATOM 1605 C C . SER A 1 198 ? 25.796 8.578 -6.510 1.00 93.19 198 SER A C 1
ATOM 1607 O O . SER A 1 198 ? 24.909 8.623 -7.364 1.00 93.19 198 SER A O 1
ATOM 1609 N N . LYS A 1 199 ? 25.664 9.214 -5.340 1.00 92.19 199 LYS A N 1
ATOM 1610 C CA . LYS A 1 199 ? 24.504 10.075 -5.047 1.00 92.19 199 LYS A CA 1
ATOM 1611 C C . LYS A 1 199 ? 24.506 11.356 -5.884 1.00 92.19 199 LYS A C 1
ATOM 1613 O O . LYS A 1 199 ? 23.433 11.929 -6.063 1.00 92.19 199 LYS A O 1
ATOM 1618 N N . GLN A 1 200 ? 25.680 11.815 -6.316 1.00 94.06 200 GLN A N 1
ATOM 1619 C CA . GLN A 1 200 ? 25.837 13.044 -7.096 1.00 94.06 200 GLN A CA 1
ATOM 1620 C C . GLN A 1 200 ? 25.341 12.839 -8.531 1.00 94.06 200 GLN A C 1
ATOM 1622 O O . GLN A 1 200 ? 24.624 13.689 -9.041 1.00 94.06 200 GLN A O 1
ATOM 1627 N N . ASP A 1 201 ? 25.563 11.648 -9.089 1.00 93.94 201 ASP A N 1
ATOM 1628 C CA . ASP A 1 201 ? 25.205 11.305 -10.472 1.00 93.94 201 ASP A CA 1
ATOM 1629 C C . ASP A 1 201 ? 23.750 10.852 -10.640 1.00 93.94 201 ASP A C 1
ATOM 1631 O O . ASP A 1 201 ? 23.347 10.398 -11.707 1.00 93.94 201 ASP A O 1
ATOM 1635 N N . ARG A 1 202 ? 22.934 10.923 -9.580 1.00 91.62 202 ARG A N 1
ATOM 1636 C CA . ARG A 1 202 ? 21.573 10.366 -9.582 1.00 91.62 202 ARG A CA 1
ATOM 1637 C C . ARG A 1 202 ? 20.714 10.925 -10.715 1.00 91.62 202 ARG A C 1
ATOM 1639 O O . ARG A 1 202 ? 19.945 10.165 -11.295 1.00 91.62 202 ARG A O 1
ATOM 1646 N N . ASP A 1 203 ? 20.804 12.223 -10.972 1.00 93.31 203 ASP A N 1
ATOM 1647 C CA . ASP A 1 203 ? 19.949 12.882 -11.958 1.00 93.31 203 ASP A CA 1
ATOM 1648 C C . ASP A 1 203 ? 20.367 12.476 -13.379 1.00 93.31 203 ASP A C 1
ATOM 1650 O O . ASP A 1 203 ? 19.521 12.008 -14.138 1.00 93.31 203 ASP A O 1
ATOM 1654 N N . SER A 1 204 ? 21.672 12.474 -13.674 1.00 95.56 204 SER A N 1
ATOM 1655 C CA . SER A 1 204 ? 22.229 11.975 -14.940 1.00 95.56 204 SER A CA 1
ATOM 1656 C C . SER A 1 204 ? 21.920 10.492 -15.172 1.00 95.56 204 SER A C 1
ATOM 1658 O O . SER A 1 204 ? 21.526 10.092 -16.263 1.00 95.56 204 SER A O 1
ATOM 1660 N N . VAL A 1 205 ? 22.025 9.663 -14.128 1.00 95.62 205 VAL A N 1
ATOM 1661 C CA . VAL A 1 205 ? 21.673 8.23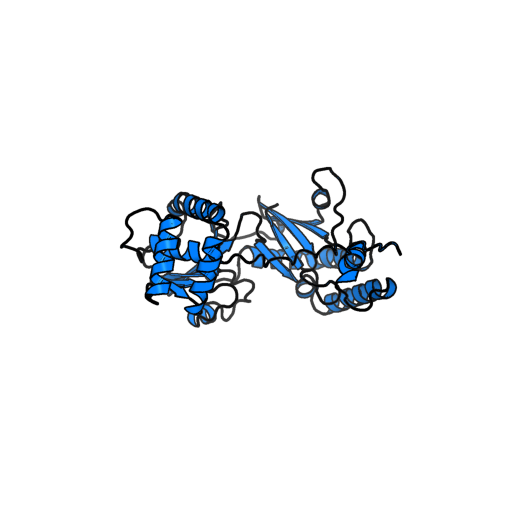7 -14.202 1.00 95.62 205 VAL A CA 1
ATOM 1662 C C . VAL A 1 205 ? 20.180 8.049 -14.463 1.00 95.62 205 VAL A C 1
ATOM 1664 O O . VAL A 1 205 ? 19.817 7.193 -15.260 1.00 95.62 205 VAL A O 1
ATOM 1667 N N . ASN A 1 206 ? 19.302 8.823 -13.815 1.00 94.88 206 ASN A N 1
ATOM 1668 C CA . ASN A 1 206 ? 17.859 8.745 -14.060 1.00 94.88 206 ASN A CA 1
ATOM 1669 C C . ASN A 1 206 ? 17.508 9.123 -15.503 1.00 94.88 206 ASN A C 1
ATOM 1671 O O . ASN A 1 206 ? 16.615 8.511 -16.086 1.00 94.88 206 ASN A O 1
ATOM 1675 N N . GLU A 1 207 ? 18.206 10.107 -16.068 1.00 95.56 207 GLU A N 1
ATOM 1676 C CA . GLU A 1 207 ? 17.980 10.598 -17.424 1.00 95.56 207 GLU A CA 1
ATOM 1677 C C . GLU A 1 207 ? 18.174 9.509 -18.487 1.00 95.56 207 GLU A C 1
ATOM 1679 O O . GLU A 1 207 ? 17.409 9.458 -19.448 1.00 95.56 207 GLU A O 1
ATOM 1684 N N . LEU A 1 208 ? 19.111 8.572 -18.275 1.00 96.19 208 LEU A N 1
ATOM 1685 C CA . LEU A 1 208 ? 19.305 7.396 -19.143 1.00 96.19 208 LEU A CA 1
ATOM 1686 C C . LEU A 1 208 ? 18.049 6.523 -19.273 1.00 96.19 208 LEU A C 1
ATOM 1688 O O . LEU A 1 208 ? 17.925 5.737 -20.208 1.00 96.19 208 LEU A O 1
ATOM 1692 N N . PHE A 1 209 ? 17.126 6.646 -18.321 1.00 95.94 209 PHE A N 1
ATOM 1693 C CA . PHE A 1 209 ? 15.904 5.863 -18.245 1.00 95.94 209 PHE A CA 1
ATOM 1694 C C . PHE A 1 209 ? 14.643 6.716 -18.393 1.00 95.94 209 PHE A C 1
ATOM 1696 O O . PHE A 1 209 ? 13.552 6.253 -18.042 1.00 95.94 209 PHE A O 1
ATOM 1703 N N . TYR A 1 210 ? 14.743 7.950 -18.888 1.00 94.75 210 TYR A N 1
ATOM 1704 C CA . TYR A 1 210 ? 13.546 8.703 -19.250 1.00 94.75 210 TYR A CA 1
ATOM 1705 C C . TYR A 1 210 ? 12.843 8.041 -20.444 1.00 94.75 210 TYR A C 1
ATOM 1707 O O . TYR A 1 210 ? 13.504 7.528 -21.341 1.00 94.75 210 TYR A O 1
ATOM 1715 N N . PRO A 1 211 ? 11.503 8.008 -20.468 1.00 85.56 211 PRO A N 1
ATOM 1716 C CA . PRO A 1 211 ? 10.742 7.258 -21.463 1.00 85.56 211 PRO A CA 1
ATOM 1717 C C . PRO A 1 211 ? 10.815 7.852 -22.869 1.00 85.56 211 PRO A C 1
ATOM 1719 O O . PRO A 1 211 ? 10.558 7.135 -23.829 1.00 85.56 211 PRO A O 1
ATOM 1722 N N . ASN A 1 212 ? 11.181 9.130 -22.988 1.00 85.12 212 ASN A N 1
ATOM 1723 C CA . ASN A 1 212 ? 11.484 9.798 -24.254 1.00 85.12 212 ASN A CA 1
ATOM 1724 C C . ASN A 1 212 ? 12.906 9.509 -24.767 1.00 85.12 212 ASN A C 1
ATOM 1726 O O . ASN A 1 212 ? 13.271 10.001 -25.831 1.00 85.12 212 ASN A O 1
ATOM 1730 N N . LYS A 1 213 ? 13.710 8.731 -24.030 1.00 88.38 213 LYS A N 1
ATOM 1731 C CA . LYS A 1 213 ? 15.001 8.220 -24.485 1.00 88.38 213 LYS A CA 1
ATOM 1732 C C . LYS A 1 213 ? 14.910 6.720 -24.696 1.00 88.38 213 LYS A C 1
ATOM 1734 O O . LYS A 1 213 ? 14.607 5.958 -23.771 1.00 88.38 213 LYS A O 1
ATOM 1739 N N . GLU A 1 214 ? 15.209 6.285 -25.911 1.00 87.44 214 GLU A N 1
ATOM 1740 C CA . GLU A 1 214 ? 15.345 4.863 -26.178 1.00 87.44 214 GLU A CA 1
ATOM 1741 C C . GLU A 1 214 ? 16.505 4.289 -25.366 1.00 87.44 214 GLU A C 1
ATOM 1743 O O . GLU A 1 214 ? 17.617 4.816 -25.351 1.00 87.44 214 GLU A O 1
ATOM 1748 N N . ASN A 1 215 ? 16.235 3.193 -24.664 1.00 94.00 215 ASN A N 1
ATOM 1749 C CA . ASN A 1 215 ? 17.272 2.395 -24.038 1.00 94.00 215 ASN A CA 1
ATOM 1750 C C . ASN A 1 215 ? 16.879 0.919 -24.076 1.00 94.00 215 ASN A C 1
ATOM 1752 O O . ASN A 1 215 ? 15.707 0.553 -23.931 1.00 94.00 215 ASN A O 1
ATOM 1756 N N . LEU A 1 216 ? 17.889 0.064 -24.247 1.00 95.69 216 LEU A N 1
ATOM 1757 C CA . LEU A 1 216 ? 17.709 -1.381 -24.387 1.00 95.69 216 LEU A CA 1
ATOM 1758 C C . LEU A 1 216 ? 17.036 -2.012 -23.166 1.00 95.69 216 LEU A C 1
ATOM 1760 O O . LEU A 1 216 ? 16.331 -3.009 -23.297 1.00 95.69 216 LEU A O 1
ATOM 1764 N N . TYR A 1 217 ? 17.211 -1.426 -21.979 1.00 97.50 217 TYR A N 1
ATOM 1765 C CA . TYR A 1 217 ? 16.590 -1.940 -20.766 1.00 97.50 217 TYR A CA 1
ATOM 1766 C C . TYR A 1 217 ? 15.062 -1.798 -20.803 1.00 97.50 217 TYR A C 1
ATOM 1768 O O . TYR A 1 217 ? 14.355 -2.764 -20.522 1.00 97.50 217 TYR A O 1
ATOM 1776 N N . TRP A 1 218 ? 14.534 -0.630 -21.181 1.00 96.00 218 TRP A N 1
ATOM 1777 C CA . TRP A 1 218 ? 13.094 -0.428 -21.349 1.00 96.00 218 TRP A CA 1
ATOM 1778 C C . TRP A 1 218 ? 12.517 -1.178 -22.537 1.00 96.00 218 TRP A C 1
ATOM 1780 O O . TRP A 1 218 ? 11.427 -1.727 -22.404 1.00 96.00 218 TRP A O 1
ATOM 1790 N N . ALA A 1 219 ? 13.238 -1.255 -23.656 1.00 96.81 219 ALA A N 1
ATOM 1791 C CA . ALA A 1 219 ? 12.812 -2.065 -24.794 1.00 96.81 219 ALA A CA 1
ATOM 1792 C C . ALA A 1 219 ? 12.654 -3.541 -24.392 1.00 96.81 219 ALA A C 1
ATOM 1794 O O . ALA A 1 219 ? 11.585 -4.125 -24.574 1.00 96.81 219 ALA A O 1
ATOM 1795 N N . GLN A 1 220 ? 13.676 -4.114 -23.742 1.00 98.12 220 GLN A N 1
ATOM 1796 C CA . GLN A 1 220 ? 13.607 -5.489 -23.259 1.00 98.12 220 GLN A CA 1
ATOM 1797 C C . GLN A 1 220 ? 12.518 -5.656 -22.200 1.00 98.12 220 GLN A C 1
ATOM 1799 O O . GLN A 1 220 ? 11.773 -6.627 -22.252 1.00 98.12 220 GLN A O 1
ATOM 1804 N N . LEU A 1 221 ? 12.393 -4.727 -21.246 1.00 97.75 221 LEU A N 1
ATOM 1805 C CA . LEU A 1 221 ? 11.382 -4.856 -20.205 1.00 97.75 221 LEU A CA 1
ATOM 1806 C C . LEU A 1 221 ? 9.964 -4.857 -20.786 1.00 97.75 221 LEU A C 1
ATOM 1808 O O . LEU A 1 221 ? 9.167 -5.692 -20.378 1.00 97.75 221 LEU A O 1
ATOM 1812 N N . ARG A 1 222 ? 9.651 -3.974 -21.743 1.00 97.62 222 ARG A N 1
ATOM 1813 C CA . ARG A 1 222 ? 8.340 -3.953 -22.416 1.00 97.62 222 ARG A CA 1
ATOM 1814 C C . ARG A 1 222 ? 8.010 -5.291 -23.074 1.00 97.62 222 ARG A C 1
ATOM 1816 O O . ARG A 1 222 ? 6.899 -5.781 -22.900 1.00 97.62 222 ARG A O 1
ATOM 1823 N N . LEU A 1 223 ? 8.982 -5.903 -23.756 1.00 97.88 223 LEU A N 1
ATOM 1824 C CA . LEU A 1 223 ? 8.818 -7.228 -24.359 1.00 97.88 223 LEU A CA 1
ATOM 1825 C C . LEU A 1 223 ? 8.465 -8.290 -23.305 1.00 97.88 223 LEU A C 1
ATOM 1827 O O . LEU A 1 223 ? 7.507 -9.038 -23.475 1.00 97.88 223 LEU A O 1
ATOM 1831 N N . GLU A 1 224 ? 9.194 -8.327 -22.188 1.00 98.25 224 GLU A N 1
ATOM 1832 C CA . GLU A 1 224 ? 8.935 -9.310 -21.124 1.00 98.25 224 GLU A CA 1
ATOM 1833 C C . GLU A 1 224 ? 7.596 -9.066 -20.412 1.00 98.25 224 GLU A C 1
ATOM 1835 O O . GLU A 1 224 ? 6.910 -10.015 -20.034 1.00 98.25 224 GLU A O 1
ATOM 1840 N N . LEU A 1 225 ? 7.190 -7.802 -20.251 1.00 97.88 225 LEU A N 1
ATOM 1841 C CA . LEU A 1 225 ? 5.879 -7.450 -19.700 1.00 97.88 225 LEU A CA 1
ATOM 1842 C C . LEU A 1 225 ? 4.736 -7.904 -20.616 1.00 97.88 225 LEU A C 1
ATOM 1844 O O . LEU A 1 225 ? 3.718 -8.381 -20.116 1.00 97.88 225 LEU A O 1
ATOM 1848 N N . ALA A 1 226 ? 4.901 -7.778 -21.936 1.00 97.50 226 ALA A N 1
ATOM 1849 C CA . ALA A 1 226 ? 3.926 -8.261 -22.909 1.00 97.50 226 ALA A CA 1
ATOM 1850 C C . ALA A 1 226 ? 3.817 -9.796 -22.876 1.00 97.50 226 ALA A C 1
ATOM 1852 O O . ALA A 1 226 ? 2.715 -10.332 -22.782 1.00 97.50 226 ALA A O 1
ATOM 1853 N N . ASN A 1 227 ? 4.954 -10.499 -22.850 1.00 97.62 227 ASN A N 1
ATOM 1854 C CA . ASN A 1 227 ? 4.992 -11.965 -22.806 1.00 97.62 227 ASN A CA 1
ATOM 1855 C C . ASN A 1 227 ? 4.398 -12.544 -21.510 1.00 97.62 227 ASN A C 1
ATOM 1857 O O . ASN A 1 227 ? 3.789 -13.610 -21.529 1.00 97.62 227 ASN A O 1
ATOM 1861 N N . ALA A 1 228 ? 4.563 -11.849 -20.382 1.00 97.06 228 ALA A N 1
ATOM 1862 C CA . ALA A 1 228 ? 4.091 -12.290 -19.070 1.00 97.06 228 ALA A CA 1
ATOM 1863 C C . ALA A 1 228 ? 2.779 -11.611 -18.628 1.00 97.06 228 ALA A C 1
ATOM 1865 O O . ALA A 1 228 ? 2.472 -11.601 -17.434 1.00 97.06 228 ALA A O 1
ATOM 1866 N N . ASN A 1 229 ? 2.004 -11.027 -19.551 1.00 96.06 229 ASN A N 1
ATOM 1867 C CA . ASN A 1 229 ? 0.887 -10.138 -19.215 1.00 96.06 229 ASN A CA 1
ATOM 1868 C C . ASN A 1 229 ? -0.147 -10.779 -18.267 1.00 96.06 229 ASN A C 1
ATOM 1870 O O . ASN A 1 229 ? -0.453 -10.206 -17.222 1.00 96.06 229 ASN A O 1
ATOM 1874 N N . GLN A 1 230 ? -0.610 -11.999 -18.564 1.00 94.56 230 GLN A N 1
ATOM 1875 C CA . GLN A 1 230 ? -1.584 -12.706 -17.718 1.00 94.56 230 GLN A CA 1
ATOM 1876 C C . GLN A 1 230 ? -1.041 -13.018 -16.316 1.00 94.56 230 GLN A C 1
ATOM 1878 O O . GLN A 1 230 ? -1.746 -12.837 -15.322 1.00 94.56 230 GLN A O 1
ATOM 1883 N N . LEU A 1 231 ? 0.225 -13.440 -16.223 1.00 95.00 231 LEU A N 1
ATOM 1884 C CA . LEU A 1 231 ? 0.895 -13.672 -14.943 1.00 95.00 231 LEU A CA 1
ATOM 1885 C C . LEU A 1 231 ? 0.962 -12.378 -14.124 1.00 95.00 231 LEU A C 1
ATOM 1887 O O . LEU A 1 231 ? 0.660 -12.380 -12.931 1.00 95.00 231 LEU A O 1
ATOM 1891 N N . ILE A 1 232 ? 1.339 -11.267 -14.763 1.00 96.19 232 ILE A N 1
ATOM 1892 C CA . ILE A 1 232 ? 1.414 -9.959 -14.111 1.00 96.19 232 ILE A CA 1
ATOM 1893 C C . ILE A 1 232 ? 0.036 -9.551 -13.601 1.00 96.19 232 ILE A C 1
ATOM 1895 O O . ILE A 1 232 ? -0.071 -9.199 -12.429 1.00 96.19 232 ILE A O 1
ATOM 1899 N N . ILE A 1 233 ? -1.009 -9.643 -14.430 1.00 95.25 233 ILE A N 1
ATOM 1900 C CA . ILE A 1 233 ? -2.383 -9.343 -14.016 1.00 95.25 233 ILE A CA 1
ATOM 1901 C C . ILE A 1 233 ? -2.748 -10.163 -12.776 1.00 95.25 233 ILE A C 1
ATOM 1903 O O . ILE A 1 233 ? -3.106 -9.574 -11.758 1.00 95.25 233 ILE A O 1
ATOM 1907 N N . SER A 1 234 ? -2.597 -11.490 -12.825 1.00 91.94 234 SER A N 1
ATOM 1908 C CA . SER A 1 234 ? -2.923 -12.374 -11.699 1.00 91.94 234 SER A CA 1
ATOM 1909 C C . SER A 1 234 ? -2.218 -11.93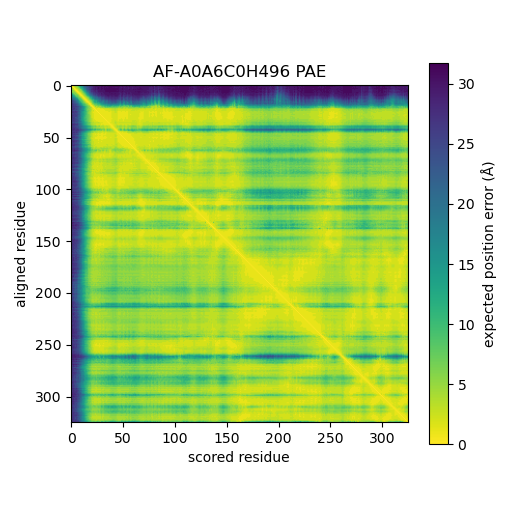6 -10.414 1.00 91.94 234 SER A C 1
ATOM 1911 O O . SER A 1 234 ? -2.871 -11.742 -9.389 1.00 91.94 234 SER A O 1
ATOM 1913 N N . VAL A 1 235 ? -0.907 -11.674 -10.478 1.00 91.25 235 VAL A N 1
ATOM 1914 C CA . VAL A 1 235 ? -0.162 -11.208 -9.306 1.00 91.25 235 VAL A CA 1
ATOM 1915 C C . VAL A 1 235 ? -0.674 -9.848 -8.830 1.00 91.25 235 VAL A C 1
ATOM 1917 O O . VAL A 1 235 ? -0.909 -9.686 -7.637 1.00 91.25 235 VAL A O 1
ATOM 1920 N N . LEU A 1 236 ? -0.862 -8.858 -9.708 1.00 92.00 236 LEU A N 1
ATOM 1921 C CA . LEU A 1 236 ? -1.311 -7.524 -9.290 1.00 92.00 236 LEU A CA 1
ATOM 1922 C C . LEU A 1 236 ? -2.704 -7.561 -8.639 1.00 92.00 236 LEU A C 1
ATOM 1924 O O . LEU A 1 236 ? -2.912 -6.847 -7.655 1.00 92.00 236 LEU A O 1
ATOM 1928 N N . LEU A 1 237 ? -3.616 -8.410 -9.125 1.00 90.06 237 LEU A N 1
ATOM 1929 C CA . LEU A 1 237 ? -4.952 -8.602 -8.549 1.00 90.06 237 LEU A CA 1
ATOM 1930 C C . LEU A 1 237 ? -4.898 -9.286 -7.181 1.00 90.06 237 LEU A C 1
ATOM 1932 O O . LEU A 1 237 ? -5.420 -8.729 -6.213 1.00 90.06 237 LEU A O 1
ATOM 1936 N N . ASP A 1 238 ? -4.200 -10.426 -7.072 1.00 85.88 238 ASP A N 1
ATOM 1937 C CA . ASP A 1 238 ? -4.000 -11.147 -5.801 1.00 85.88 238 ASP A CA 1
ATOM 1938 C C . ASP A 1 238 ? -3.479 -10.214 -4.712 1.00 85.88 238 ASP A C 1
ATOM 1940 O O . ASP A 1 238 ? -3.759 -10.335 -3.516 1.00 85.88 238 ASP A O 1
ATOM 1944 N N . CYS A 1 239 ? -2.647 -9.284 -5.151 1.00 84.19 239 CYS A N 1
ATOM 1945 C CA . CYS A 1 239 ? -2.075 -8.284 -4.310 1.00 84.19 239 CYS A CA 1
ATOM 1946 C C . CYS A 1 239 ? -3.114 -7.228 -3.946 1.00 84.19 239 CYS A C 1
ATOM 1948 O O . CYS A 1 239 ? -3.371 -7.053 -2.760 1.00 84.19 239 CYS A O 1
ATOM 1950 N N . LEU A 1 240 ? -3.704 -6.509 -4.904 1.00 86.94 240 LEU A N 1
ATOM 1951 C CA . LEU A 1 240 ? -4.666 -5.427 -4.642 1.00 86.94 240 LEU A CA 1
ATOM 1952 C C . LEU A 1 240 ? -5.803 -5.838 -3.702 1.00 86.94 240 LEU A C 1
ATOM 1954 O O . LEU A 1 240 ? -6.105 -5.086 -2.779 1.00 86.94 240 LEU A O 1
ATOM 1958 N N . TYR A 1 241 ? -6.348 -7.036 -3.898 1.00 85.50 241 TYR A N 1
ATOM 1959 C CA . TYR A 1 241 ? -7.544 -7.512 -3.201 1.00 85.50 241 TYR A CA 1
ATOM 1960 C C . TYR A 1 241 ? -7.248 -8.496 -2.063 1.00 85.50 241 TYR A C 1
ATOM 1962 O O . TYR A 1 241 ? -8.161 -9.050 -1.461 1.00 85.50 241 TYR A O 1
ATOM 1970 N N . GLY A 1 242 ? -5.967 -8.745 -1.764 1.00 79.94 242 GLY A N 1
ATOM 1971 C CA . GLY A 1 242 ? -5.581 -9.678 -0.705 1.00 79.94 242 GLY A CA 1
ATOM 1972 C C . GLY A 1 242 ? -6.202 -11.065 -0.886 1.00 79.94 242 GLY A C 1
ATOM 1973 O O . GLY A 1 242 ? -6.543 -11.702 0.098 1.00 79.94 242 GLY A O 1
ATOM 1974 N N . ALA A 1 243 ? -6.351 -11.544 -2.127 1.00 78.88 243 ALA A N 1
ATOM 1975 C CA . ALA A 1 243 ? -7.174 -12.714 -2.471 1.00 78.88 243 ALA A CA 1
ATOM 1976 C C . ALA A 1 243 ? -6.761 -14.031 -1.777 1.00 78.88 243 ALA A C 1
ATOM 1978 O O . ALA A 1 243 ? -7.477 -15.024 -1.843 1.00 78.88 243 ALA A O 1
ATOM 1979 N N . LYS A 1 244 ? -5.594 -14.050 -1.125 1.00 82.81 244 LYS A N 1
ATOM 1980 C CA . LYS A 1 244 ? -5.052 -15.205 -0.395 1.00 82.81 244 LYS A CA 1
ATOM 1981 C C . LYS A 1 244 ? -5.263 -15.133 1.117 1.00 82.81 244 LYS A C 1
ATOM 1983 O O . LYS A 1 244 ? -4.808 -16.031 1.823 1.00 82.81 244 LYS A O 1
ATOM 1988 N N . THR A 1 245 ? -5.899 -14.082 1.637 1.00 88.00 245 THR A N 1
ATOM 1989 C CA . THR A 1 245 ? -6.279 -14.028 3.051 1.00 88.00 245 THR A CA 1
ATOM 1990 C C . THR A 1 245 ? -7.593 -14.761 3.276 1.00 88.00 245 THR A C 1
ATOM 1992 O O . THR A 1 245 ? -8.523 -14.665 2.487 1.00 88.00 245 THR A O 1
ATOM 1995 N N . HIS A 1 246 ? -7.680 -15.490 4.386 1.00 89.81 246 HIS A N 1
ATOM 1996 C CA . HIS A 1 246 ? -8.894 -16.200 4.810 1.00 89.81 246 HIS A CA 1
ATOM 1997 C C . HIS A 1 246 ? -9.817 -15.311 5.666 1.00 89.81 246 HIS A C 1
ATOM 1999 O O . HIS A 1 246 ? -10.750 -15.797 6.293 1.00 89.81 246 HIS A O 1
ATOM 2005 N N . TYR A 1 247 ? -9.534 -14.009 5.711 1.00 91.44 247 TYR A N 1
ATOM 2006 C CA . TYR A 1 247 ? -10.277 -12.990 6.439 1.00 91.44 247 TYR A CA 1
ATOM 2007 C C . TYR A 1 247 ? -10.481 -11.754 5.559 1.00 91.44 247 TYR A C 1
ATOM 2009 O O . TYR A 1 247 ? -9.714 -11.512 4.619 1.00 91.44 247 TYR A O 1
ATOM 2017 N N . ASN A 1 248 ? -11.504 -10.961 5.890 1.00 91.50 248 ASN A N 1
ATOM 2018 C CA . ASN A 1 248 ? -11.815 -9.726 5.175 1.00 91.50 248 ASN A CA 1
ATOM 2019 C C . ASN A 1 248 ? -10.803 -8.620 5.492 1.00 91.50 248 ASN A C 1
ATOM 2021 O O . ASN A 1 248 ? -10.399 -8.467 6.642 1.00 91.50 248 ASN A O 1
ATOM 2025 N N . ILE A 1 249 ? -10.450 -7.813 4.495 1.00 91.75 249 ILE A N 1
ATOM 2026 C CA . ILE A 1 249 ? -9.581 -6.646 4.612 1.00 91.75 249 ILE A CA 1
ATOM 2027 C C . ILE A 1 249 ? -10.363 -5.415 4.177 1.00 91.75 249 ILE A C 1
ATOM 2029 O O . ILE A 1 249 ? -10.699 -5.252 3.002 1.00 91.75 249 ILE A O 1
ATOM 2033 N N . TYR A 1 250 ? -10.587 -4.515 5.124 1.00 93.06 250 TYR A N 1
ATOM 2034 C CA . TYR A 1 250 ? -11.095 -3.181 4.843 1.00 93.06 250 TYR A CA 1
ATOM 2035 C C . TYR A 1 250 ? -9.927 -2.218 4.665 1.00 93.06 250 TYR A C 1
ATOM 2037 O O . TYR A 1 250 ? -8.899 -2.342 5.325 1.00 93.06 250 TYR A O 1
ATOM 2045 N N . GLU A 1 251 ? -10.069 -1.256 3.766 1.00 93.56 251 GLU A N 1
ATOM 2046 C CA . GLU A 1 251 ? -9.106 -0.181 3.565 1.00 93.56 251 GLU A CA 1
ATOM 2047 C C . GLU A 1 251 ? -9.774 1.159 3.844 1.00 93.56 251 GLU A C 1
ATOM 2049 O O . GLU A 1 251 ? -10.835 1.441 3.285 1.00 93.56 251 GLU A O 1
ATOM 2054 N N . PHE A 1 252 ? -9.132 1.987 4.672 1.00 94.75 252 PHE A N 1
ATOM 2055 C CA . PHE A 1 252 ? -9.550 3.363 4.916 1.00 94.75 252 PHE A CA 1
ATOM 2056 C C . PHE A 1 252 ? -8.459 4.344 4.500 1.00 94.75 252 PHE A C 1
ATOM 2058 O O . PHE A 1 252 ? -7.362 4.380 5.070 1.00 94.75 252 PHE A O 1
ATOM 2065 N N . ASP A 1 253 ? -8.776 5.181 3.515 1.00 93.31 253 ASP A N 1
ATOM 2066 C CA . ASP A 1 253 ? -7.851 6.164 2.950 1.00 93.31 253 ASP A CA 1
ATOM 2067 C C . ASP A 1 253 ? -8.083 7.602 3.415 1.00 93.31 253 ASP A C 1
ATOM 2069 O O . ASP A 1 253 ? -7.509 8.537 2.859 1.00 93.31 253 ASP A O 1
ATOM 2073 N N . GLY A 1 254 ? -8.898 7.778 4.456 1.00 93.31 254 GLY A N 1
ATOM 2074 C CA . GLY A 1 254 ? -9.293 9.084 4.979 1.00 93.31 254 GLY A CA 1
ATOM 2075 C C . GLY A 1 254 ? -10.480 9.708 4.247 1.00 93.31 254 GLY A C 1
ATOM 2076 O O . GLY A 1 254 ? -11.009 10.712 4.722 1.00 93.31 254 GLY A O 1
ATOM 2077 N N . THR A 1 255 ? -10.910 9.117 3.126 1.00 93.50 255 THR A N 1
ATOM 2078 C CA . THR A 1 255 ? -12.052 9.583 2.323 1.00 93.50 255 THR A CA 1
ATOM 2079 C C . THR A 1 255 ? -13.119 8.514 2.115 1.00 93.50 255 THR A C 1
ATOM 2081 O O . THR A 1 255 ? -14.288 8.852 1.993 1.00 93.50 255 THR A O 1
ATOM 2084 N N . SER A 1 256 ? -12.741 7.233 2.096 1.00 93.19 256 SER A N 1
ATOM 2085 C CA . SER A 1 256 ? -13.661 6.114 1.884 1.00 93.19 256 SER A CA 1
ATOM 2086 C C . SER A 1 256 ? -13.210 4.858 2.630 1.00 93.19 256 SER A C 1
ATOM 2088 O O . SER A 1 256 ? -12.008 4.642 2.801 1.00 93.19 256 SER A O 1
ATOM 2090 N N . ILE A 1 257 ? -14.170 4.028 3.052 1.00 93.50 257 ILE A N 1
ATOM 2091 C CA . ILE A 1 257 ? -13.931 2.687 3.602 1.00 93.50 257 ILE A CA 1
ATOM 2092 C C . ILE A 1 257 ? -14.354 1.674 2.538 1.00 93.50 257 ILE A C 1
ATOM 2094 O O . ILE A 1 257 ? -15.525 1.615 2.172 1.00 93.50 257 ILE A O 1
ATOM 2098 N N . THR A 1 258 ? -13.413 0.877 2.035 1.00 90.06 258 THR A N 1
ATOM 2099 C CA . THR A 1 258 ? -13.679 -0.132 0.995 1.00 90.06 258 THR A CA 1
ATOM 2100 C C . THR A 1 258 ? -13.370 -1.529 1.520 1.00 90.06 258 THR A C 1
ATOM 2102 O O . THR A 1 258 ? -12.315 -1.736 2.113 1.00 90.06 258 THR A O 1
ATOM 2105 N N . ASN A 1 259 ? -14.251 -2.503 1.273 1.00 88.75 259 ASN A N 1
ATOM 2106 C CA . ASN A 1 259 ? -13.915 -3.916 1.459 1.00 88.75 259 ASN A CA 1
ATOM 2107 C C . ASN A 1 259 ? -13.154 -4.424 0.226 1.00 88.75 259 ASN A C 1
ATOM 2109 O O . ASN A 1 259 ? -13.700 -4.474 -0.881 1.00 88.75 259 ASN A O 1
ATOM 2113 N N . ASN A 1 260 ? -11.889 -4.781 0.425 1.00 80.94 260 ASN A N 1
ATOM 2114 C CA . ASN A 1 260 ? -11.006 -5.242 -0.637 1.00 80.94 260 ASN A CA 1
ATOM 2115 C C . ASN A 1 260 ? -10.999 -6.766 -0.796 1.00 80.94 260 ASN A C 1
ATOM 2117 O O . ASN A 1 260 ? -10.371 -7.244 -1.733 1.00 80.94 260 ASN A O 1
ATOM 2121 N N . SER A 1 261 ? -11.686 -7.526 0.058 1.00 74.44 261 SER A N 1
ATOM 2122 C CA . SER A 1 261 ? -11.649 -8.991 0.027 1.00 74.44 261 SER A CA 1
ATOM 2123 C C . SER A 1 261 ? -12.660 -9.622 -0.924 1.00 74.44 261 SER A C 1
ATOM 2125 O O . SER A 1 261 ? -13.722 -9.063 -1.185 1.00 74.44 261 SER A O 1
ATOM 2127 N N . ASN A 1 262 ? -12.328 -10.834 -1.386 1.00 61.47 262 ASN A N 1
ATOM 2128 C CA . ASN A 1 262 ? -13.218 -11.755 -2.105 1.00 61.47 262 ASN A CA 1
ATOM 2129 C C . ASN A 1 262 ? -13.916 -11.165 -3.342 1.00 61.47 262 ASN A C 1
ATOM 2131 O O . ASN A 1 262 ? -15.036 -11.552 -3.675 1.00 61.47 262 ASN A O 1
ATOM 2135 N N . HIS A 1 263 ? -13.243 -10.265 -4.061 1.00 67.25 263 HIS A N 1
ATOM 2136 C CA . HIS A 1 263 ? -13.707 -9.833 -5.378 1.00 67.25 263 HIS A CA 1
ATOM 2137 C C . HIS A 1 263 ? -13.462 -10.954 -6.389 1.00 67.25 263 HIS A C 1
ATOM 2139 O O . HIS A 1 263 ? -12.321 -11.238 -6.758 1.00 67.25 263 HIS A O 1
ATOM 2145 N N . ALA A 1 264 ? -14.541 -11.613 -6.820 1.00 72.25 264 ALA A N 1
ATOM 2146 C CA . ALA A 1 264 ? -14.509 -12.583 -7.908 1.00 72.25 264 ALA A CA 1
ATOM 2147 C C . ALA A 1 264 ? -14.243 -11.847 -9.229 1.00 72.25 264 ALA A C 1
ATOM 2149 O O . ALA A 1 264 ? -15.162 -11.421 -9.924 1.00 72.25 264 ALA A O 1
ATOM 2150 N N . ILE A 1 265 ? -12.965 -11.664 -9.552 1.00 81.19 265 ILE A N 1
ATOM 2151 C CA . ILE A 1 265 ? -12.544 -10.914 -10.733 1.00 81.19 265 ILE A CA 1
ATOM 2152 C C . ILE A 1 265 ? -12.359 -11.879 -11.894 1.00 81.19 265 ILE A C 1
ATOM 2154 O O . ILE A 1 265 ? -11.544 -12.802 -11.844 1.00 81.19 265 ILE A O 1
ATOM 2158 N N . ASN A 1 266 ? -13.089 -11.635 -12.980 1.00 84.56 266 ASN A N 1
ATOM 2159 C CA . ASN A 1 266 ? -12.839 -12.331 -14.231 1.00 84.56 266 ASN A CA 1
ATOM 2160 C C . ASN A 1 266 ? -11.563 -11.769 -14.868 1.00 84.56 266 ASN A C 1
ATOM 2162 O O . ASN A 1 266 ? -11.598 -10.726 -15.522 1.00 84.56 266 ASN A O 1
ATOM 2166 N N . ILE A 1 267 ? -10.447 -12.482 -14.697 1.00 85.88 267 ILE A N 1
ATOM 2167 C CA . ILE A 1 267 ? -9.128 -12.071 -15.196 1.00 85.88 267 ILE A CA 1
ATOM 2168 C C . ILE A 1 267 ? -9.121 -11.764 -16.701 1.00 85.88 267 ILE A C 1
ATOM 2170 O O . ILE A 1 267 ? -8.391 -10.880 -17.137 1.00 85.88 267 ILE A O 1
ATOM 2174 N N . ASN A 1 268 ? -9.985 -12.415 -17.487 1.00 87.31 268 ASN A N 1
ATOM 2175 C CA . ASN A 1 268 ? -10.066 -12.208 -18.935 1.00 87.31 268 ASN A CA 1
ATOM 2176 C C . ASN A 1 268 ? -10.682 -10.853 -19.320 1.00 87.31 268 ASN A C 1
ATOM 2178 O O . ASN A 1 268 ? -10.574 -10.440 -20.469 1.00 87.31 268 ASN A O 1
ATOM 2182 N N . LYS A 1 269 ? -11.343 -10.165 -18.379 1.00 91.44 269 LYS A N 1
ATOM 2183 C CA . LYS A 1 269 ? -11.869 -8.803 -18.565 1.00 91.44 269 LYS A CA 1
ATOM 2184 C C . LYS A 1 269 ? -10.918 -7.724 -18.045 1.00 91.44 269 LYS A C 1
ATOM 2186 O O . LYS A 1 269 ? -11.203 -6.539 -18.198 1.00 91.44 269 LYS A O 1
ATOM 2191 N N . VAL A 1 270 ? -9.813 -8.120 -17.415 1.00 95.44 270 VAL A N 1
ATOM 2192 C CA . VAL A 1 270 ? -8.842 -7.188 -16.850 1.00 95.44 270 VAL A CA 1
ATOM 2193 C C . VAL A 1 270 ? -7.859 -6.765 -17.930 1.00 95.44 270 VAL A C 1
ATOM 2195 O O . VAL A 1 270 ? -7.281 -7.596 -18.623 1.00 95.44 270 VAL A O 1
ATOM 2198 N N . ILE A 1 271 ? -7.656 -5.455 -18.054 1.00 96.44 271 ILE A N 1
ATOM 2199 C CA . ILE A 1 271 ? -6.728 -4.876 -19.030 1.00 96.44 271 ILE A CA 1
ATOM 2200 C C . ILE A 1 271 ? -5.505 -4.374 -18.279 1.00 96.44 271 ILE A C 1
ATOM 2202 O O . ILE A 1 271 ? -5.642 -3.574 -17.355 1.00 96.44 271 ILE A O 1
ATOM 2206 N N . PHE A 1 272 ? -4.317 -4.809 -18.694 1.00 97.69 272 PHE A N 1
ATOM 2207 C CA . PHE A 1 272 ? -3.046 -4.252 -18.242 1.00 97.69 272 PHE A CA 1
ATOM 2208 C C . PHE A 1 272 ? -2.180 -3.884 -19.445 1.00 97.69 272 PHE A C 1
ATOM 2210 O O . PHE A 1 272 ? -1.646 -4.759 -20.123 1.00 97.69 272 PHE A O 1
ATOM 2217 N N . GLU A 1 273 ? -2.039 -2.587 -19.701 1.00 97.31 273 GLU A N 1
ATOM 2218 C CA . GLU A 1 273 ? -1.381 -2.065 -20.904 1.00 97.31 273 GLU A CA 1
ATOM 2219 C C . GLU A 1 273 ? -0.595 -0.784 -20.610 1.00 97.31 273 GLU A C 1
ATOM 2221 O O . GLU A 1 273 ? -0.892 -0.062 -19.654 1.00 97.31 273 GLU A O 1
ATOM 2226 N N . GLU A 1 274 ? 0.414 -0.488 -21.428 1.00 97.31 274 GLU A N 1
ATOM 2227 C CA . GLU A 1 274 ? 1.111 0.799 -21.376 1.00 97.31 274 GLU A CA 1
ATOM 2228 C C . GLU A 1 274 ? 0.147 1.912 -21.805 1.00 97.31 274 GLU A C 1
ATOM 2230 O O . GLU A 1 274 ? -0.570 1.771 -22.793 1.00 97.31 274 GLU A O 1
ATOM 2235 N N . TYR A 1 275 ? 0.103 3.022 -21.064 1.00 97.00 275 TYR A N 1
ATOM 2236 C CA . TYR A 1 275 ? -0.911 4.054 -21.283 1.00 97.00 275 TYR A CA 1
ATOM 2237 C C . TYR A 1 275 ? -0.279 5.425 -21.512 1.00 97.00 275 TYR A C 1
ATOM 2239 O O . TYR A 1 275 ? 0.122 6.115 -20.571 1.00 97.00 275 TYR A O 1
ATOM 2247 N N . ALA A 1 276 ? -0.222 5.825 -22.787 1.00 93.81 276 ALA A N 1
ATOM 2248 C CA . ALA A 1 276 ? 0.449 7.039 -23.252 1.00 93.81 276 ALA A CA 1
ATOM 2249 C C . ALA A 1 276 ? 0.055 8.323 -22.487 1.00 93.81 276 ALA A C 1
ATOM 2251 O O . ALA A 1 276 ? 0.958 9.068 -22.103 1.00 93.81 276 ALA A O 1
ATOM 2252 N N . PRO A 1 277 ? -1.230 8.582 -22.159 1.00 95.06 277 PRO A N 1
ATOM 2253 C CA . PRO A 1 277 ? -1.607 9.809 -21.451 1.00 95.06 277 PRO A CA 1
ATOM 2254 C C . PRO A 1 277 ? -0.931 10.001 -20.087 1.00 95.06 277 PRO A C 1
ATOM 2256 O O . PRO A 1 277 ? -0.719 11.132 -19.659 1.00 95.06 277 PRO A O 1
ATOM 2259 N N . TYR A 1 278 ? -0.537 8.925 -19.398 1.00 95.38 278 TYR A N 1
ATOM 2260 C CA . TYR A 1 278 ? 0.156 9.043 -18.109 1.00 95.38 278 TYR A CA 1
ATOM 2261 C C . TYR A 1 278 ? 1.599 9.543 -18.225 1.00 95.38 278 TYR A C 1
ATOM 2263 O O . TYR A 1 278 ? 2.162 10.009 -17.229 1.00 95.38 278 TYR A O 1
ATOM 2271 N N . TYR A 1 279 ? 2.183 9.520 -19.424 1.00 94.56 279 TYR A N 1
ATOM 2272 C CA . TYR A 1 279 ? 3.488 10.121 -19.682 1.00 94.56 279 TYR A CA 1
ATOM 2273 C C . TYR A 1 279 ? 3.443 11.646 -19.774 1.00 94.56 279 TYR A C 1
ATOM 2275 O O . TYR A 1 279 ? 4.504 12.262 -19.719 1.00 94.56 279 TYR A O 1
ATOM 2283 N N . MET A 1 280 ? 2.256 12.255 -19.846 1.00 93.31 280 MET A N 1
ATOM 2284 C CA . MET A 1 280 ? 2.108 13.699 -20.013 1.00 93.31 280 MET A CA 1
ATOM 2285 C C . MET A 1 280 ? 1.955 14.430 -18.672 1.00 93.31 280 MET A C 1
ATOM 2287 O O . MET A 1 280 ? 1.367 13.920 -17.707 1.00 93.31 280 MET A O 1
ATOM 2291 N N . THR A 1 281 ? 2.512 15.636 -18.588 1.00 89.69 281 THR A N 1
ATOM 2292 C CA . THR A 1 281 ? 2.223 16.621 -17.541 1.00 89.69 281 THR A CA 1
ATOM 2293 C C . THR A 1 281 ? 0.838 17.238 -17.766 1.00 89.69 281 THR A C 1
ATOM 2295 O O . THR A 1 281 ? 0.184 16.983 -18.774 1.00 89.69 281 THR A O 1
ATOM 2298 N N . HIS A 1 282 ? 0.375 18.066 -16.826 1.00 88.88 282 HIS A N 1
ATOM 2299 C CA . HIS A 1 282 ? -0.894 18.790 -16.976 1.00 88.88 282 HIS A CA 1
ATOM 2300 C C . HIS A 1 282 ? -0.881 19.778 -18.158 1.00 88.88 282 HIS A C 1
ATOM 2302 O O . HIS A 1 282 ? -1.942 20.102 -18.675 1.00 88.88 282 HIS A O 1
ATOM 2308 N N . ASN A 1 283 ? 0.307 20.194 -18.610 1.00 92.19 283 ASN A N 1
ATOM 2309 C CA . ASN A 1 283 ? 0.498 21.074 -19.765 1.00 92.19 283 ASN A CA 1
ATOM 2310 C C . ASN A 1 283 ? 0.682 20.306 -21.087 1.00 92.19 283 ASN A C 1
ATOM 2312 O O . ASN A 1 283 ? 0.965 20.917 -22.109 1.00 92.19 283 ASN A O 1
ATOM 2316 N N . GLY A 1 284 ? 0.566 18.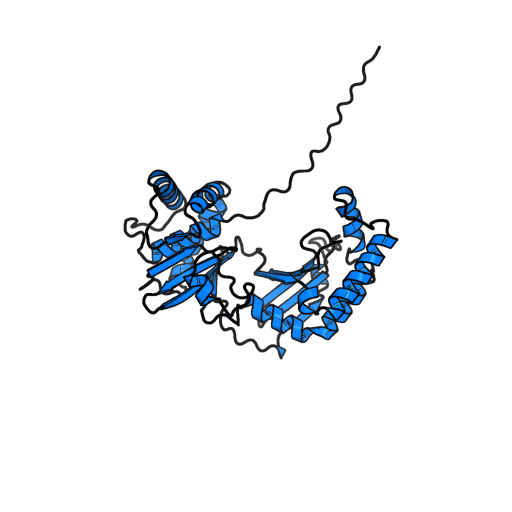972 -21.082 1.00 90.19 284 GLY A N 1
ATOM 2317 C CA . GLY A 1 284 ? 0.725 18.145 -22.284 1.00 90.19 284 GLY A CA 1
ATOM 2318 C C . GLY A 1 284 ? 2.173 17.808 -22.661 1.00 90.19 284 GLY A C 1
ATOM 2319 O O . GLY A 1 284 ? 2.399 17.167 -23.681 1.00 90.19 284 GLY A O 1
ATOM 2320 N N . GLU A 1 285 ? 3.157 18.190 -21.845 1.00 90.56 285 GLU A N 1
ATOM 2321 C CA . GLU A 1 285 ? 4.570 17.869 -22.083 1.00 90.56 285 GLU A CA 1
ATOM 2322 C C . GLU A 1 285 ? 4.932 16.471 -21.568 1.00 90.56 285 GLU A C 1
ATOM 2324 O O . GLU A 1 285 ? 4.387 16.011 -20.563 1.00 90.56 285 GLU A O 1
ATOM 2329 N N . PHE A 1 286 ? 5.919 15.813 -22.178 1.00 91.06 286 PHE A N 1
ATOM 2330 C CA . PHE A 1 286 ? 6.433 14.546 -21.657 1.00 91.06 286 PHE A CA 1
ATOM 2331 C C . PHE A 1 286 ? 7.112 14.717 -20.294 1.00 91.06 286 PHE A C 1
ATOM 2333 O O . PHE A 1 286 ? 7.918 15.617 -20.057 1.00 91.06 286 PHE A O 1
ATOM 2340 N N . ARG A 1 287 ? 6.832 13.786 -19.383 1.00 90.69 287 ARG A N 1
ATOM 2341 C CA . ARG A 1 287 ? 7.477 13.721 -18.072 1.00 90.69 287 ARG A CA 1
ATOM 2342 C C . ARG A 1 287 ? 8.930 13.270 -18.211 1.00 90.69 287 ARG A C 1
ATOM 2344 O O . ARG A 1 287 ? 9.202 12.138 -18.606 1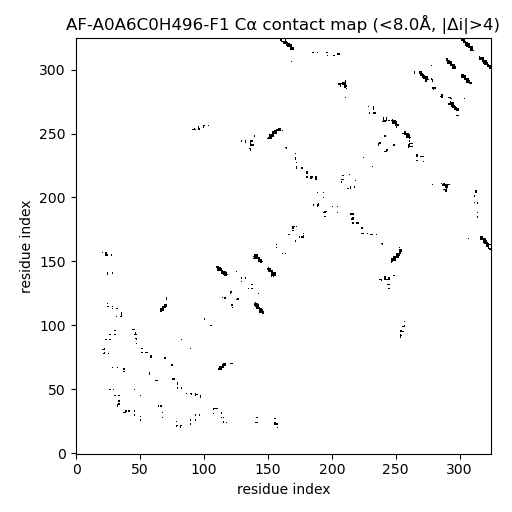.00 90.69 287 ARG A O 1
ATOM 2351 N N . ASN A 1 288 ? 9.845 14.097 -17.714 1.00 91.12 288 ASN A N 1
ATOM 2352 C CA . ASN A 1 288 ? 11.242 13.734 -17.466 1.00 91.12 288 ASN A CA 1
ATOM 2353 C C . ASN A 1 288 ? 11.353 12.878 -16.196 1.00 91.12 288 ASN A C 1
ATOM 2355 O O . ASN A 1 288 ? 11.745 13.348 -15.127 1.00 91.12 288 ASN A O 1
ATOM 2359 N N . ALA A 1 289 ? 10.905 11.626 -16.280 1.00 92.00 289 ALA A N 1
ATOM 2360 C CA . ALA A 1 289 ? 10.876 10.716 -15.146 1.00 92.00 289 ALA A CA 1
ATOM 2361 C C . ALA A 1 289 ? 11.348 9.324 -15.552 1.00 92.00 289 ALA A C 1
ATOM 2363 O O . ALA A 1 289 ? 10.853 8.764 -16.517 1.00 92.00 289 ALA A O 1
ATOM 2364 N N . ALA A 1 290 ? 12.240 8.733 -14.759 1.00 94.56 290 ALA A N 1
ATOM 2365 C CA . ALA A 1 290 ? 12.753 7.380 -14.956 1.00 94.56 290 ALA A CA 1
ATOM 2366 C C . ALA A 1 290 ? 11.691 6.312 -14.604 1.00 94.56 290 ALA A C 1
ATOM 2368 O O . ALA A 1 290 ? 11.798 5.613 -13.589 1.00 94.56 290 ALA A O 1
ATOM 2369 N N . LYS A 1 291 ? 10.596 6.272 -15.373 1.00 95.44 291 LYS A N 1
ATOM 2370 C CA . LYS A 1 291 ? 9.411 5.443 -15.131 1.00 95.44 291 LYS A CA 1
ATOM 2371 C C . LYS A 1 291 ? 8.751 5.028 -16.442 1.00 95.44 291 LYS A C 1
ATOM 2373 O O . LYS A 1 291 ? 8.738 5.806 -17.392 1.00 95.44 291 LYS A O 1
ATOM 2378 N N . LEU A 1 292 ? 8.109 3.863 -16.427 1.00 96.50 292 LEU A N 1
ATOM 2379 C CA . LEU A 1 292 ? 7.064 3.524 -17.394 1.00 96.50 292 LEU A CA 1
ATOM 2380 C C . LEU A 1 292 ? 5.687 3.679 -16.743 1.00 96.50 292 LEU A C 1
ATOM 2382 O O . LEU A 1 292 ? 5.558 3.514 -15.525 1.00 96.50 292 LEU A O 1
ATOM 2386 N N . PHE A 1 293 ? 4.660 3.978 -17.535 1.00 97.00 293 PHE A N 1
ATOM 2387 C CA . PHE A 1 293 ? 3.295 4.145 -17.043 1.00 97.00 293 PHE A CA 1
ATOM 2388 C C . PHE A 1 293 ? 2.330 3.201 -17.746 1.00 97.00 293 PHE A C 1
ATOM 2390 O O . PHE A 1 293 ? 2.143 3.252 -18.958 1.00 97.00 293 PHE A O 1
ATOM 2397 N N . TYR A 1 294 ? 1.698 2.359 -16.942 1.00 98.06 294 TYR A N 1
ATOM 2398 C CA . TYR A 1 294 ? 0.706 1.387 -17.363 1.00 98.06 294 TYR A CA 1
ATOM 2399 C C . TYR A 1 294 ? -0.638 1.724 -16.719 1.00 98.06 294 TYR A C 1
ATOM 2401 O O . TYR A 1 294 ? -0.709 2.405 -15.688 1.00 98.06 294 TYR A O 1
ATOM 2409 N N . ARG A 1 295 ? -1.711 1.236 -17.326 1.00 97.94 295 ARG A N 1
ATOM 2410 C CA . ARG A 1 295 ? -3.063 1.278 -16.784 1.00 97.94 295 ARG A CA 1
ATOM 2411 C C . ARG A 1 295 ? -3.519 -0.146 -16.507 1.00 97.94 295 ARG A C 1
ATOM 2413 O O . ARG A 1 295 ? -3.374 -1.012 -17.362 1.00 97.94 295 ARG A O 1
ATOM 2420 N N . LEU A 1 296 ? -4.063 -0.357 -15.313 1.00 97.38 296 LEU A N 1
ATOM 2421 C CA . LEU A 1 296 ? -4.764 -1.580 -14.938 1.00 97.38 296 LEU A CA 1
ATOM 2422 C C . LEU A 1 296 ? -6.255 -1.248 -14.805 1.00 97.38 296 LEU A C 1
ATOM 2424 O O . LEU A 1 296 ? -6.618 -0.415 -13.975 1.00 97.38 296 LEU A O 1
ATOM 2428 N N . CYS A 1 297 ? -7.107 -1.870 -15.615 1.00 96.06 297 CYS A N 1
ATOM 2429 C CA . CYS A 1 297 ? -8.562 -1.727 -15.543 1.00 96.06 297 CYS A CA 1
ATOM 2430 C C . CYS A 1 297 ? -9.164 -3.015 -14.985 1.00 96.06 297 CYS A C 1
ATOM 2432 O O . CYS A 1 297 ? -8.988 -4.074 -15.584 1.00 96.06 297 CYS A O 1
ATOM 2434 N N . VAL A 1 298 ? -9.866 -2.913 -13.858 1.00 92.12 298 VAL A N 1
ATOM 2435 C CA . VAL A 1 298 ? -10.557 -4.027 -13.200 1.00 92.12 298 VAL A CA 1
ATOM 2436 C C . VAL A 1 298 ? -12.011 -3.618 -13.034 1.00 92.12 298 VAL A C 1
ATOM 2438 O O . VAL A 1 298 ? -12.300 -2.685 -12.284 1.00 92.12 298 VAL A O 1
ATOM 2441 N N . ASP A 1 299 ? -12.903 -4.280 -13.765 1.00 87.75 299 ASP A N 1
ATOM 2442 C CA . ASP A 1 299 ? -14.303 -3.872 -13.900 1.00 87.75 299 ASP A CA 1
ATOM 2443 C C . ASP A 1 299 ? -14.400 -2.385 -14.304 1.00 87.75 299 ASP A C 1
ATOM 2445 O O . ASP A 1 299 ? -13.828 -1.972 -15.315 1.00 87.75 299 ASP A O 1
ATOM 2449 N N . GLU A 1 300 ? -15.072 -1.556 -13.506 1.00 87.81 300 GLU A N 1
ATOM 2450 C CA . GLU A 1 300 ? -15.197 -0.110 -13.737 1.00 87.81 300 GLU A CA 1
ATOM 2451 C C . GLU A 1 300 ? -14.033 0.707 -13.145 1.00 87.81 300 GLU A C 1
ATOM 2453 O O . GLU A 1 300 ? -13.897 1.906 -13.411 1.00 87.81 300 GLU A O 1
ATOM 2458 N N . LYS A 1 301 ? -13.160 0.079 -12.345 1.00 90.88 301 LYS A N 1
ATOM 2459 C CA . LYS A 1 301 ? -12.054 0.762 -11.668 1.00 90.88 301 LYS A CA 1
ATOM 2460 C C . LYS A 1 301 ? -10.829 0.841 -12.565 1.00 90.88 301 LYS A C 1
ATOM 2462 O O . LYS A 1 301 ? -10.393 -0.138 -13.170 1.00 90.88 301 LYS A O 1
ATOM 2467 N N . LYS A 1 302 ? -10.219 2.025 -12.587 1.00 95.44 302 LYS A N 1
ATOM 2468 C CA . LYS A 1 302 ? -8.961 2.290 -13.287 1.00 95.44 302 LYS A CA 1
ATOM 2469 C C . LYS A 1 302 ? -7.873 2.577 -12.266 1.00 95.44 302 LYS A C 1
ATOM 2471 O O . LYS A 1 302 ? -8.058 3.376 -11.348 1.00 95.44 302 LYS A O 1
ATOM 2476 N N . TYR A 1 303 ? -6.723 1.955 -12.468 1.00 96.00 303 TYR A N 1
ATOM 2477 C CA . TYR A 1 303 ? -5.534 2.164 -11.663 1.00 96.00 303 TYR A CA 1
ATOM 2478 C C . TYR A 1 303 ? -4.380 2.615 -12.550 1.00 96.00 303 TYR A C 1
ATOM 2480 O O . TYR A 1 303 ? -4.124 2.039 -13.613 1.00 96.00 303 TYR A O 1
ATOM 2488 N N . ARG A 1 304 ? -3.633 3.612 -12.075 1.00 96.69 304 ARG A N 1
ATOM 2489 C CA . ARG A 1 304 ? -2.337 3.969 -12.650 1.00 96.69 304 ARG A CA 1
ATOM 2490 C C . ARG A 1 304 ? -1.265 3.079 -12.036 1.00 96.69 304 ARG A C 1
ATOM 2492 O O . ARG A 1 304 ? -1.082 3.066 -10.818 1.00 96.69 304 ARG A O 1
ATOM 2499 N N . VAL A 1 305 ? -0.512 2.382 -12.879 1.00 97.75 305 VAL A N 1
ATOM 2500 C CA . VAL A 1 305 ? 0.620 1.548 -12.472 1.00 97.75 305 VAL A CA 1
ATOM 2501 C C . VAL A 1 305 ? 1.909 2.204 -12.955 1.00 97.75 305 VAL A C 1
ATOM 2503 O O . VAL A 1 305 ? 2.211 2.219 -14.145 1.00 97.75 305 VAL A O 1
ATOM 2506 N N . GLU A 1 306 ? 2.691 2.756 -12.029 1.00 97.12 306 GLU A N 1
ATOM 2507 C CA . GLU A 1 306 ? 4.031 3.255 -12.348 1.00 97.12 306 GLU A CA 1
ATOM 2508 C C . GLU A 1 306 ? 5.040 2.114 -12.223 1.00 97.12 306 GLU A C 1
ATOM 2510 O O . GLU A 1 306 ? 5.151 1.497 -11.165 1.00 97.12 306 GLU A O 1
ATOM 2515 N N . ILE A 1 307 ? 5.835 1.873 -13.259 1.00 97.38 307 ILE A N 1
ATOM 2516 C CA . ILE A 1 307 ? 6.989 0.980 -13.185 1.00 97.38 307 ILE A CA 1
ATOM 2517 C C . ILE A 1 307 ? 8.218 1.839 -12.931 1.00 97.38 307 ILE A C 1
ATOM 2519 O O . ILE A 1 307 ? 8.686 2.551 -13.816 1.00 97.38 307 ILE A O 1
ATOM 2523 N N . ARG A 1 308 ? 8.728 1.808 -11.698 1.00 95.56 308 ARG A N 1
ATOM 2524 C CA . ARG A 1 308 ? 9.803 2.712 -11.257 1.00 95.56 308 ARG A CA 1
ATOM 2525 C C . ARG A 1 308 ? 10.738 2.069 -10.250 1.00 95.56 308 ARG A C 1
ATOM 2527 O O . ARG A 1 308 ? 10.336 1.199 -9.481 1.00 95.56 308 ARG A O 1
ATOM 2534 N N . TRP A 1 309 ? 11.973 2.551 -10.166 1.00 94.69 309 TRP A N 1
ATOM 2535 C CA . TRP A 1 309 ? 12.890 2.109 -9.115 1.00 94.69 309 TRP A CA 1
ATOM 2536 C C . TRP A 1 309 ? 12.476 2.627 -7.733 1.00 94.69 309 TRP A C 1
ATOM 2538 O O . TRP A 1 309 ? 12.105 3.794 -7.541 1.00 94.69 309 TRP A O 1
ATOM 2548 N N . LYS A 1 310 ? 12.586 1.739 -6.741 1.00 87.69 310 LYS A N 1
ATOM 2549 C CA . LYS A 1 310 ? 12.511 2.063 -5.313 1.00 87.69 310 LYS A CA 1
ATOM 2550 C C . LYS A 1 310 ? 13.897 1.850 -4.704 1.00 87.69 310 LYS A C 1
ATOM 2552 O O . LYS A 1 310 ? 14.213 0.762 -4.239 1.00 87.69 310 LYS A O 1
ATOM 2557 N N . GLY A 1 311 ? 14.734 2.884 -4.762 1.00 86.75 311 GLY A N 1
ATOM 2558 C CA . GLY A 1 311 ? 16.138 2.824 -4.346 1.00 86.75 311 GLY A CA 1
ATOM 2559 C C . GLY A 1 311 ? 17.066 3.426 -5.398 1.00 86.75 311 GLY A C 1
ATOM 2560 O O . GLY A 1 311 ? 16.629 4.234 -6.215 1.00 86.75 311 GLY A O 1
ATOM 2561 N N . ASN A 1 312 ? 18.346 3.053 -5.365 1.00 89.44 312 ASN A N 1
ATOM 2562 C CA . ASN A 1 312 ? 19.287 3.396 -6.434 1.00 89.44 312 ASN A CA 1
ATOM 2563 C C . ASN A 1 312 ? 19.133 2.426 -7.619 1.00 89.44 312 ASN A C 1
ATOM 2565 O O . ASN A 1 312 ? 18.932 1.233 -7.404 1.00 89.44 312 ASN A O 1
ATOM 2569 N N . ILE A 1 313 ? 19.220 2.936 -8.852 1.00 94.44 313 ILE A N 1
ATOM 2570 C CA . ILE A 1 313 ? 18.985 2.157 -10.081 1.00 94.44 313 ILE A CA 1
ATOM 2571 C C . ILE A 1 313 ? 19.986 1.000 -10.230 1.00 94.44 313 ILE A C 1
ATOM 2573 O O . ILE A 1 313 ? 19.594 -0.087 -10.659 1.00 94.44 313 ILE A O 1
ATOM 2577 N N . HIS A 1 314 ? 21.241 1.194 -9.805 1.00 93.00 314 HIS A N 1
ATOM 2578 C CA . HIS A 1 314 ? 22.299 0.177 -9.853 1.00 93.00 314 HIS A CA 1
ATOM 2579 C C . HIS A 1 314 ? 21.872 -1.136 -9.187 1.00 93.00 314 HIS A C 1
ATOM 2581 O O . HIS A 1 314 ? 21.884 -2.187 -9.828 1.00 93.00 314 HIS A O 1
ATOM 2587 N N . ASN A 1 315 ? 21.401 -1.066 -7.941 1.00 90.25 315 ASN A N 1
ATOM 2588 C CA . ASN A 1 315 ? 21.145 -2.255 -7.124 1.00 90.25 315 ASN A CA 1
ATOM 2589 C C . ASN A 1 315 ? 19.657 -2.610 -7.017 1.00 90.25 315 ASN A C 1
ATOM 2591 O O . ASN A 1 315 ? 19.322 -3.726 -6.628 1.00 90.25 315 ASN A O 1
ATOM 2595 N N . ALA A 1 316 ? 18.749 -1.684 -7.330 1.00 94.12 316 ALA A N 1
ATOM 2596 C CA . ALA A 1 316 ? 17.316 -1.939 -7.247 1.00 94.12 316 ALA A CA 1
ATOM 2597 C C . ALA A 1 316 ? 16.749 -2.501 -8.558 1.00 94.12 316 ALA A C 1
ATOM 2599 O O . ALA A 1 316 ? 17.180 -2.153 -9.662 1.00 94.12 316 ALA A O 1
ATOM 2600 N N . SER A 1 317 ? 15.702 -3.309 -8.423 1.00 94.50 317 SER A N 1
ATOM 2601 C CA . SER A 1 317 ? 14.774 -3.626 -9.508 1.00 94.50 317 SER A CA 1
ATOM 2602 C C . SER A 1 317 ? 13.641 -2.593 -9.541 1.00 94.50 317 SER A C 1
ATOM 2604 O O . SER A 1 317 ? 13.255 -2.076 -8.481 1.00 94.50 317 SER A O 1
ATOM 2606 N N . PRO A 1 318 ? 13.066 -2.300 -10.719 1.00 96.75 318 PRO A N 1
ATOM 2607 C CA . PRO A 1 318 ? 11.837 -1.532 -10.787 1.00 96.75 318 PRO A CA 1
ATOM 2608 C C . PRO A 1 318 ? 10.699 -2.284 -10.086 1.00 96.75 318 PRO A C 1
ATOM 2610 O O . PRO A 1 318 ? 10.703 -3.514 -9.970 1.00 96.75 318 PRO A O 1
ATOM 2613 N N . GLN A 1 319 ? 9.727 -1.524 -9.598 1.00 96.75 319 GLN A N 1
ATOM 2614 C CA . GLN A 1 319 ? 8.531 -2.028 -8.945 1.00 96.75 319 GLN A CA 1
ATOM 2615 C C . GLN A 1 319 ? 7.297 -1.521 -9.681 1.00 96.75 319 GLN A C 1
ATOM 2617 O O . GLN A 1 319 ? 7.274 -0.354 -10.068 1.00 96.75 319 GLN A O 1
ATOM 2622 N N . PHE A 1 320 ? 6.280 -2.370 -9.816 1.00 97.38 320 PHE A N 1
ATOM 2623 C CA . PHE A 1 320 ? 4.918 -1.919 -10.082 1.00 97.38 320 PHE A CA 1
ATOM 2624 C C . PHE A 1 320 ? 4.447 -1.152 -8.851 1.00 97.38 320 PHE A C 1
ATOM 2626 O O . PHE A 1 320 ? 4.436 -1.721 -7.766 1.00 97.38 320 PHE A O 1
ATOM 2633 N N . MET A 1 321 ? 4.107 0.122 -8.997 1.00 95.31 321 MET A N 1
ATOM 2634 C CA . MET A 1 321 ? 3.549 0.980 -7.953 1.00 95.31 321 MET A CA 1
ATOM 2635 C C . MET A 1 321 ? 2.130 1.338 -8.373 1.00 95.31 321 MET A C 1
ATOM 2637 O O . MET A 1 321 ? 1.942 2.072 -9.342 1.00 95.31 321 MET A O 1
ATOM 2641 N N . ILE A 1 322 ? 1.140 0.793 -7.673 1.00 94.75 322 ILE A N 1
ATOM 2642 C CA . ILE A 1 322 ? -0.266 0.929 -8.055 1.00 94.75 322 ILE A CA 1
ATOM 2643 C C . ILE A 1 322 ? -0.897 2.089 -7.290 1.00 94.75 322 ILE A C 1
ATOM 2645 O O . ILE A 1 322 ? -0.768 2.178 -6.065 1.00 94.75 322 ILE A O 1
ATOM 2649 N N . HIS A 1 323 ? -1.594 2.954 -8.014 1.00 93.75 323 HIS A N 1
ATOM 2650 C CA . HIS A 1 323 ? -2.327 4.106 -7.505 1.00 93.75 323 HIS A CA 1
ATOM 2651 C C . HIS A 1 323 ? -3.738 4.114 -8.096 1.00 93.75 323 HIS A C 1
ATOM 2653 O O . HIS A 1 323 ? -3.962 3.552 -9.170 1.00 93.75 323 HIS A O 1
ATOM 2659 N N . ASN A 1 324 ? -4.673 4.789 -7.429 1.00 91.50 324 ASN A N 1
ATOM 2660 C CA . ASN A 1 324 ? -5.915 5.191 -8.088 1.00 91.50 324 ASN A CA 1
ATOM 2661 C C . ASN A 1 324 ? -5.570 6.066 -9.313 1.00 91.50 324 ASN A C 1
ATOM 2663 O O . ASN A 1 324 ? -4.594 6.825 -9.260 1.00 91.50 324 ASN A O 1
ATOM 2667 N N . ALA A 1 325 ? -6.284 5.858 -10.425 1.00 86.50 325 ALA A N 1
ATOM 2668 C CA . ALA A 1 325 ? -6.051 6.558 -11.692 1.00 86.50 325 ALA A CA 1
ATOM 2669 C C . ALA A 1 325 ? -6.406 8.044 -11.639 1.00 86.50 325 ALA A C 1
ATOM 2671 O O . ALA A 1 325 ? -7.394 8.386 -10.953 1.00 86.50 325 ALA A O 1
#

Organism: NCBI:txid1070528

Nearest PDB structures (foldseek):
  3pu2-assembly5_E  TM=5.058E-01  e=5.055E+00  Cereibacter sphaeroides 2.4.1
  3peg-assembly1_A  TM=1.780E-01  e=1.201E+00  Homo sapiens

Solvent-accessible surface area (backbone atoms only — not comparable to full-atom values): 18753 Å² total; per-residue (Å²): 142,81,86,84,79,83,78,80,80,72,78,74,73,78,76,81,71,81,84,82,65,61,24,54,52,52,53,50,51,50,54,51,36,45,65,44,51,75,44,63,94,54,89,64,83,80,47,58,68,55,52,50,53,54,50,54,49,27,64,73,70,72,49,70,64,86,42,59,40,59,67,47,77,76,54,52,60,58,34,56,58,40,44,73,73,49,53,69,64,50,42,49,27,44,52,42,46,70,69,47,56,82,77,47,92,72,78,47,75,60,55,62,36,40,36,49,36,49,96,72,63,63,49,64,68,61,47,62,74,40,70,90,42,62,67,77,37,64,64,38,32,31,38,40,33,34,75,88,72,51,56,36,31,35,26,64,38,86,32,72,80,39,71,75,45,75,45,53,46,41,70,74,62,31,70,71,52,33,51,54,51,51,50,47,46,51,48,58,33,38,79,71,75,45,78,63,88,51,86,84,49,45,65,65,59,37,54,63,45,15,67,92,42,91,41,70,50,61,56,51,47,53,53,53,50,62,77,40,39,70,61,51,48,52,51,54,48,39,40,71,27,23,62,76,50,98,48,48,34,35,35,38,22,51,81,54,80,45,79,40,40,82,72,87,71,63,67,91,71,46,45,77,46,79,35,74,76,70,44,38,45,99,87,68,44,77,52,92,39,52,40,49,43,28,35,40,33,54,85,92,47,55,27,34,28,37,39,28,60,74,70,56,70,86,84,36,58,39,21,42,36,32,26,68,96

Mean predicted aligned error: 6.67 Å

Foldseek 3Di:
DDDDDPDPPPPPPPDPPDPDQCLLLVLVLVQLCVLLCLPVVDPDQDALVVSLVLLVVCVVVVDDRPQEAELDSVCSVVSSVSSVPCVVLSRLLSVQCVVCVVVDPDDSYQWRHKYQQALPRPDPLVCVLCVPPDSLLVQARMWTAGPVRAIEGEHGASAQFGFLHKDFLLVLLDDVLVVVLLVQLCCLCVVVPRNDDDPVCQLVSLLSQAPVDDGPSVVSSQVSCVVCVLSVLVVVLCNNLSAVRPHWYWYRRSNDIDTSHDDPFPSVPKDKAFDVVVQADPVRDGDSGNWTWIWIDTPPFIWIWIFAFDDGSNPTGTMTGIHGD

Secondary structure (DSSP, 8-state):
---------------------THHHHHHHHHHHHHTTTTTT--SPP-HHHHHHHHHHHHHHT---TTEEES-TTHHHHHHHHHTT-HHHHHHHHHHHHHHGGGSS---TTEEEEEE-TTS---HHHHHHTTTS-TTT---SEEEEETTS-EEEEEE-SSTTS-SEEEEHHHHHHHHHHHHHHHHHHHHHHHTT-SS--STTHHHHHHTT-TTS--HHHHHHHHHHHHTHHHHHHHHHHHHTTTT-SSEEEEE-SS-EEE-S-----GGG-EEEE-GGGGB-TTSPBP--SEEEEEEEETTEEEEEEEEESS-TTTPPEEEEEEE-

Sequence (325 aa):
MNTMNTMNTMNKKLIRKNVEFNACEYVDAILLAFKASFLSNYEHAMTYEIICAISEKWIQERNIISQLKFNNFSDLQHYVADLLTKPDILKQRIKTFNELISTSTIKFENIVAIYISGKKNTHEKIKNLNKNIDNKHAKSDLYIEYKCGDFVGWSCKQCVNATKSNYSVHKILGPQISNKLNMIKKELLTSNGFPKFSKQDRDSVNELFYPNKENLYWAQLRLELANANQLIISVLLDCLYGAKTHYNIYEFDGTSITNNSNHAININKVIFEEYAPYYMTHNGEFRNAAKLFYRLCVDEKKYRVEIRWKGNIHNASPQFMIHNA